Protein AF-0000000079943920 (afdb_homodimer)

Organism: Actinidia chinensis var. chinensis (NCBI:txid1590841)

Nearest PDB structures (foldseek):
  8clj-assembly1_A  TM=7.144E-01  e=1.684E-02  Homo sapiens
  3g73-assembly1_B  TM=6.677E-01  e=7.707E-01  Homo sapiens
  3g73-assembly1_A  TM=6.451E-01  e=7.260E-01  Homo sapiens
  2dpd-assembly1_B  TM=4.634E-01  e=9.788E-01  Bacillus subtilis
  7cc9-assembly3_C  TM=5.178E-01  e=2.703E+00  Streptomyces pristinaespiralis

Radius of gyration: 19.53 Å; Cα contacts (8 Å, |Δi|>4): 372; chains: 2; bounding box: 38×59×37 Å

Foldseek 3Di:
DPDLLVVLLLVQLQCAQVFDFLVRSQVVSQVVQVVVVHHDDPVNSLVSQLVNLPDPQKWKDAPHDTDRSPDPQCSDSVSSNVSRMGIHGHRVSNVVSNVVVVVVVVLVPAPPVRSVVVVVCVVVVVVVD/DPDLLVVLLLVQLQCAQVFDFLVRSQVVSQVVQVVVVHHDDPVNSLVSQLVNLPDPQKWKDAPHDTDRSPDPQCSDSVSSNVSRMGIHGHRVSNVVSNVVVVVVVVLVVAPPVRSVVVVVCVVVVVVVD

Structure (mmCIF, N/CA/C/O backbone):
data_AF-0000000079943920-model_v1
#
loop_
_entity.id
_entity.type
_entity.pdbx_description
1 polymer 'Transcription factor tau subunit sfc3 like'
#
loop_
_atom_site.group_PDB
_atom_site.id
_atom_site.type_symbol
_atom_site.label_atom_id
_atom_site.label_alt_id
_atom_site.label_comp_id
_atom_site.label_asym_id
_atom_site.label_entity_id
_atom_site.label_seq_id
_atom_site.pdbx_PDB_ins_code
_atom_site.Cartn_x
_atom_site.Cartn_y
_atom_site.Cartn_z
_atom_site.occupancy
_atom_site.B_iso_or_equiv
_atom_site.auth_seq_id
_atom_site.auth_comp_id
_atom_site.auth_asym_id
_atom_site.auth_atom_id
_atom_site.pdbx_PDB_model_num
ATOM 1 N N . MET A 1 1 ? 6.742 1.631 -7.492 1 57.69 1 MET A N 1
ATOM 2 C CA . MET A 1 1 ? 5.949 2.537 -6.664 1 57.69 1 MET A CA 1
ATOM 3 C C . MET A 1 1 ? 6.844 3.322 -5.711 1 57.69 1 MET A C 1
ATOM 5 O O . MET A 1 1 ? 6.422 3.678 -4.609 1 57.69 1 MET A O 1
ATOM 9 N N . ASP A 1 2 ? 7.824 3.555 -6.055 1 64.62 2 ASP A N 1
ATOM 10 C CA . ASP A 1 2 ? 8.836 4.238 -5.258 1 64.62 2 ASP A CA 1
ATOM 11 C C . ASP A 1 2 ? 8.578 5.746 -5.215 1 64.62 2 ASP A C 1
ATOM 13 O O . ASP A 1 2 ? 9.508 6.543 -5.34 1 64.62 2 ASP A O 1
ATOM 17 N N . SER A 1 3 ? 7.438 6.129 -5.031 1 78.62 3 SER A N 1
ATOM 18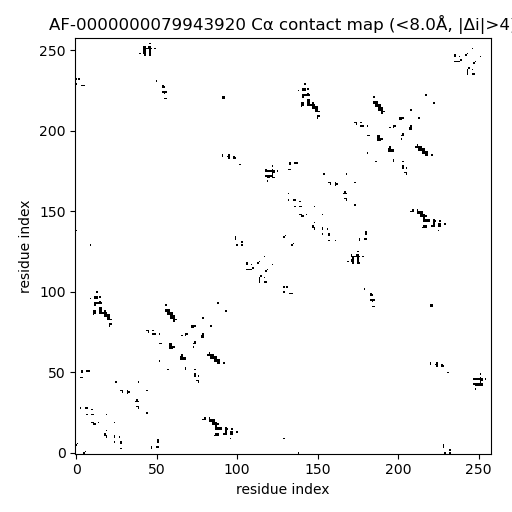 C CA . SER A 1 3 ? 7.184 7.562 -4.922 1 78.62 3 SER A CA 1
ATOM 19 C C . SER A 1 3 ? 7.098 8 -3.465 1 78.62 3 SER A C 1
ATOM 21 O O . SER A 1 3 ? 6.82 7.188 -2.582 1 78.62 3 SER A O 1
ATOM 23 N N . ILE A 1 4 ? 7.426 9.266 -3.266 1 86.25 4 ILE A N 1
ATOM 24 C CA . ILE A 1 4 ? 7.402 9.828 -1.921 1 86.25 4 ILE A CA 1
ATOM 25 C C . ILE A 1 4 ? 5.973 9.812 -1.381 1 86.25 4 ILE A C 1
ATOM 27 O O . ILE A 1 4 ? 5.758 9.602 -0.185 1 86.25 4 ILE A O 1
ATOM 31 N N . VAL A 1 5 ? 5.008 9.977 -2.268 1 91.06 5 VAL A N 1
ATOM 32 C CA . VAL A 1 5 ? 3.609 9.914 -1.856 1 91.06 5 VAL A CA 1
ATOM 33 C C . VAL A 1 5 ? 3.277 8.508 -1.363 1 91.06 5 VAL A C 1
ATOM 35 O O . VAL A 1 5 ? 2.549 8.344 -0.382 1 91.06 5 VAL A O 1
ATOM 38 N N . HIS A 1 6 ? 3.803 7.582 -2.092 1 89.12 6 HIS A N 1
ATOM 39 C CA . HIS A 1 6 ? 3.615 6.203 -1.65 1 89.12 6 HIS A CA 1
ATOM 40 C C . HIS A 1 6 ? 4.242 5.977 -0.278 1 89.12 6 HIS A C 1
ATOM 42 O O . HIS A 1 6 ? 3.652 5.305 0.573 1 89.12 6 HIS A O 1
ATOM 48 N N . ALA A 1 7 ? 5.395 6.48 -0.103 1 89.81 7 ALA A N 1
ATOM 49 C CA . ALA A 1 7 ? 6.059 6.363 1.193 1 89.81 7 ALA A CA 1
ATOM 50 C C . ALA A 1 7 ? 5.223 7.004 2.297 1 89.81 7 ALA A C 1
ATOM 52 O O . ALA A 1 7 ? 5.113 6.461 3.398 1 89.81 7 ALA A O 1
ATOM 53 N N . ALA A 1 8 ? 4.695 8.141 1.986 1 93.81 8 ALA A N 1
ATOM 54 C CA . ALA A 1 8 ? 3.826 8.828 2.941 1 93.81 8 ALA A CA 1
ATOM 55 C C . ALA A 1 8 ? 2.611 7.969 3.287 1 93.81 8 ALA A C 1
ATOM 57 O O . ALA A 1 8 ? 2.262 7.82 4.461 1 93.81 8 ALA A O 1
ATOM 58 N N . PHE A 1 9 ? 2.035 7.414 2.256 1 93.88 9 PHE A N 1
ATOM 59 C CA . PHE A 1 9 ? 0.863 6.566 2.428 1 93.88 9 PHE A CA 1
ATOM 60 C C . PHE A 1 9 ? 1.188 5.363 3.309 1 93.88 9 PHE A C 1
ATOM 62 O O . PHE A 1 9 ? 0.431 5.035 4.223 1 93.88 9 PHE A O 1
ATOM 69 N N . GLU A 1 10 ? 2.297 4.75 3.025 1 91.81 10 GLU A N 1
ATOM 70 C CA . GLU A 1 10 ? 2.746 3.607 3.816 1 91.81 10 GLU A CA 1
ATOM 71 C C . GLU A 1 10 ? 2.951 3.996 5.277 1 91.81 10 GLU A C 1
ATOM 73 O O . GLU A 1 10 ? 2.574 3.248 6.184 1 91.81 10 GLU A O 1
ATOM 78 N N . GLU A 1 11 ? 3.572 5.121 5.543 1 92.88 11 GLU A N 1
ATOM 79 C CA . GLU A 1 11 ? 3.811 5.598 6.902 1 92.88 11 GLU A CA 1
ATOM 80 C C . GLU A 1 11 ? 2.498 5.785 7.66 1 92.88 11 GLU A C 1
ATOM 82 O O . GLU A 1 11 ? 2.389 5.402 8.828 1 92.88 11 GLU A O 1
ATOM 87 N N . VAL A 1 12 ? 1.567 6.328 7.012 1 96.5 12 VAL A N 1
ATOM 88 C CA . VAL A 1 12 ? 0.269 6.562 7.637 1 96.5 12 VAL A CA 1
ATOM 89 C C . VAL A 1 12 ? -0.385 5.227 7.984 1 96.5 12 VAL A C 1
ATOM 91 O O . VAL A 1 12 ? -0.862 5.035 9.109 1 96.5 12 VAL A O 1
ATOM 94 N N . CYS A 1 13 ? -0.404 4.281 7.051 1 95.12 13 CYS A N 1
ATOM 95 C CA . CYS A 1 13 ? -1.051 2.988 7.25 1 95.12 13 CYS A CA 1
ATOM 96 C C . CYS A 1 13 ? -0.363 2.199 8.359 1 95.12 13 CYS A C 1
ATOM 98 O O . CYS A 1 13 ? -1.015 1.456 9.094 1 95.12 13 CYS A O 1
ATOM 100 N N . SER A 1 14 ? 0.914 2.381 8.484 1 91.25 14 SER A N 1
ATOM 101 C CA . SER A 1 14 ? 1.674 1.627 9.477 1 91.25 14 SER A CA 1
ATOM 102 C C . SER A 1 14 ? 1.31 2.057 10.898 1 91.25 14 SER A C 1
ATOM 104 O O . SER A 1 14 ? 1.541 1.313 11.852 1 91.25 14 SER A O 1
ATOM 106 N N . HIS A 1 15 ? 0.723 3.227 11.086 1 92.75 15 HIS A N 1
ATOM 107 C CA . HIS A 1 15 ? 0.345 3.725 12.406 1 92.75 15 HIS A CA 1
ATOM 108 C C . HIS A 1 15 ? -1.073 3.301 12.773 1 92.75 15 HIS A C 1
ATOM 110 O O . HIS A 1 15 ? -1.493 3.443 13.922 1 92.75 15 HIS A O 1
ATOM 116 N N . GLY A 1 16 ? -1.818 2.844 11.797 1 90.88 16 GLY A N 1
ATOM 117 C CA . GLY A 1 16 ? -3.139 2.291 12.055 1 90.88 16 GLY A CA 1
ATOM 118 C C . GLY A 1 16 ? -4.117 3.312 12.594 1 90.88 16 GLY A C 1
ATOM 119 O O . GLY A 1 16 ? -4.168 4.449 12.125 1 90.88 16 GLY A O 1
ATOM 120 N N . ALA A 1 17 ? -4.879 2.85 13.641 1 90.19 17 ALA A N 1
ATOM 121 C CA . ALA A 1 17 ? -5.973 3.656 14.172 1 90.19 17 ALA A CA 1
ATOM 122 C C . ALA A 1 17 ? -5.441 4.844 14.969 1 90.19 17 ALA A C 1
ATOM 124 O O . ALA A 1 17 ? -6.145 5.84 15.156 1 90.19 17 ALA A O 1
ATOM 125 N N . THR A 1 18 ? -4.172 4.719 15.422 1 92.25 18 THR A N 1
ATOM 126 C CA . THR A 1 18 ? -3.584 5.805 16.203 1 92.25 18 THR A CA 1
ATOM 127 C C . THR A 1 18 ? -3.363 7.039 15.328 1 92.25 18 THR A C 1
ATOM 129 O O . THR A 1 18 ? -3.41 8.172 15.812 1 92.25 18 THR A O 1
ATOM 132 N N . GLY A 1 19 ? -3.189 6.816 14.055 1 96.25 19 GLY A N 1
ATOM 133 C CA . GLY A 1 19 ? -2.92 7.902 13.125 1 96.25 19 GLY A CA 1
ATOM 134 C C . GLY A 1 19 ? -1.503 8.43 13.227 1 96.25 19 GLY A C 1
ATOM 135 O O . GLY A 1 19 ? -0.729 8 14.078 1 96.25 19 GLY A O 1
ATOM 136 N N . LEU A 1 20 ? -1.188 9.32 12.328 1 97.81 20 LEU A N 1
ATOM 137 C CA . LEU A 1 20 ? 0.143 9.906 12.219 1 97.81 20 LEU A CA 1
ATOM 138 C C . LEU A 1 20 ? 0.065 11.43 12.18 1 97.81 20 LEU A C 1
ATOM 140 O O . LEU A 1 20 ? -0.598 11.992 11.305 1 97.81 20 LEU A O 1
ATOM 144 N N . ALA A 1 21 ? 0.67 12.023 13.18 1 98.31 21 ALA A N 1
ATOM 145 C CA . ALA A 1 21 ? 0.713 13.484 13.18 1 98.31 21 ALA A CA 1
ATOM 146 C C . ALA A 1 21 ? 1.449 14.008 11.945 1 98.31 21 ALA A C 1
ATOM 148 O O . ALA A 1 21 ? 2.473 13.453 11.547 1 98.31 21 ALA A O 1
ATOM 149 N N . VAL A 1 22 ? 0.97 15.109 11.438 1 98.12 22 VAL A N 1
ATOM 150 C CA . VAL A 1 22 ? 1.551 15.695 10.234 1 98.12 22 VAL A CA 1
ATOM 151 C C . VAL A 1 22 ? 3.025 16.016 10.477 1 98.12 22 VAL A C 1
ATOM 153 O O . VAL A 1 22 ? 3.869 15.773 9.609 1 98.12 22 VAL A O 1
ATOM 156 N N . THR A 1 23 ? 3.324 16.547 11.625 1 97.12 23 THR A N 1
ATOM 157 C CA . THR A 1 23 ? 4.703 16.891 11.953 1 97.12 23 THR A CA 1
ATOM 158 C C . THR A 1 23 ? 5.594 15.656 11.914 1 97.12 23 THR A C 1
ATOM 160 O O . THR A 1 23 ? 6.723 15.711 11.422 1 97.12 23 THR A O 1
ATOM 163 N N . THR A 1 24 ? 5.109 14.555 12.422 1 97.06 24 THR A N 1
ATOM 164 C CA . THR A 1 24 ? 5.848 13.297 12.422 1 97.06 24 THR A CA 1
ATOM 165 C C . THR A 1 24 ? 6.008 12.758 11 1 97.06 24 THR A C 1
ATOM 167 O O . THR A 1 24 ? 7.047 12.188 10.664 1 97.06 24 THR A O 1
ATOM 170 N N . LEU A 1 25 ? 4.984 12.93 10.219 1 97.19 25 LEU A N 1
ATOM 171 C CA . LEU A 1 25 ? 5.066 12.523 8.82 1 97.19 25 LEU A CA 1
ATOM 172 C C . LEU A 1 25 ? 6.234 13.211 8.117 1 97.19 25 LEU A C 1
ATOM 174 O O . LEU A 1 25 ? 7.012 12.555 7.418 1 97.19 25 LEU A O 1
ATOM 178 N N . TRP A 1 26 ? 6.398 14.508 8.344 1 95.56 26 TRP A N 1
ATOM 179 C CA . TRP A 1 26 ? 7.465 15.258 7.691 1 95.56 26 TRP A CA 1
ATOM 180 C C . TRP A 1 26 ? 8.836 14.781 8.164 1 95.56 26 TRP A C 1
ATOM 182 O O . TRP A 1 26 ? 9.773 14.68 7.367 1 95.56 26 TRP A O 1
ATOM 192 N N . THR A 1 27 ? 8.922 14.469 9.391 1 94.94 27 THR A N 1
ATOM 193 C CA . THR A 1 27 ? 10.172 13.953 9.938 1 94.94 27 THR A CA 1
ATOM 194 C C . THR A 1 27 ? 10.539 12.617 9.289 1 94.94 27 THR A C 1
ATOM 196 O O . THR A 1 27 ? 11.688 12.398 8.906 1 94.94 27 THR A O 1
ATOM 199 N N . SER A 1 28 ? 9.547 11.766 9.156 1 93.44 28 SER A N 1
ATOM 200 C CA . SER A 1 28 ? 9.766 10.453 8.555 1 93.44 28 SER A CA 1
ATOM 201 C C . SER A 1 28 ? 10.164 10.578 7.086 1 93.44 28 SER A C 1
ATOM 203 O O . SER A 1 28 ? 11.07 9.891 6.625 1 93.44 28 SER A O 1
ATOM 205 N N . LEU A 1 29 ? 9.461 11.445 6.41 1 92.38 29 LEU A N 1
ATOM 206 C CA . LEU A 1 29 ? 9.734 11.609 4.988 1 92.38 29 LEU A CA 1
ATOM 207 C C . LEU A 1 29 ? 11.102 12.25 4.77 1 92.38 29 LEU A C 1
ATOM 209 O O . LEU A 1 29 ? 11.789 11.945 3.791 1 92.38 29 LEU A O 1
ATOM 213 N N . HIS A 1 30 ? 11.461 13.172 5.66 1 89.94 30 HIS A N 1
ATOM 214 C CA . HIS A 1 30 ? 12.781 13.781 5.578 1 89.94 30 HIS A CA 1
ATOM 215 C C . HIS A 1 30 ? 13.883 12.727 5.656 1 89.94 30 HIS A C 1
ATOM 217 O O . HIS A 1 30 ? 14.812 12.742 4.852 1 89.94 30 HIS A O 1
ATOM 223 N N . SER A 1 31 ? 13.688 11.875 6.59 1 89.25 31 SER A N 1
ATOM 224 C CA . SER A 1 31 ? 14.664 10.805 6.746 1 89.25 31 SER A CA 1
ATOM 225 C C . SER A 1 31 ? 14.727 9.922 5.504 1 89.25 31 SER A C 1
ATOM 227 O O . SER A 1 31 ? 15.812 9.523 5.07 1 89.25 31 SER A O 1
ATOM 229 N N . HIS A 1 32 ? 13.555 9.617 4.984 1 82.19 32 HIS A N 1
ATOM 230 C CA . HIS A 1 32 ? 13.461 8.805 3.777 1 82.19 32 HIS A CA 1
ATOM 231 C C . HIS A 1 32 ? 14.148 9.484 2.598 1 82.19 32 HIS A C 1
ATOM 233 O O . HIS A 1 32 ? 14.844 8.828 1.818 1 82.19 32 HIS A O 1
ATOM 239 N N . LEU A 1 33 ? 13.977 10.766 2.492 1 82.31 33 LEU A N 1
ATOM 240 C CA . LEU A 1 33 ? 14.516 11.508 1.354 1 82.31 33 LEU A CA 1
ATOM 241 C C . LEU A 1 33 ? 16.016 11.742 1.51 1 82.31 33 LEU A C 1
ATOM 243 O O . LEU A 1 33 ? 16.766 11.641 0.537 1 82.31 33 LEU A O 1
ATOM 247 N N . VAL A 1 34 ? 16.438 12.055 2.66 1 81.94 34 VAL A N 1
ATOM 248 C CA . VAL A 1 34 ? 17.859 12.266 2.928 1 81.94 34 VAL A CA 1
ATOM 249 C C . VAL A 1 34 ? 18.641 11.008 2.57 1 81.94 34 VAL A C 1
ATOM 251 O O . VAL A 1 34 ? 19.734 11.086 1.985 1 81.94 34 VAL A O 1
ATOM 254 N N . SER A 1 35 ? 18.078 9.852 2.893 1 78.56 35 SER A N 1
ATOM 255 C CA . SER A 1 35 ? 18.734 8.578 2.602 1 78.56 35 SER A CA 1
ATOM 256 C C . SER A 1 35 ? 18.875 8.367 1.099 1 78.56 35 SER A C 1
ATOM 258 O O . SER A 1 35 ? 19.734 7.594 0.655 1 78.56 35 SER A O 1
ATOM 260 N N . ARG A 1 36 ? 18.078 9.086 0.388 1 75.62 36 ARG A N 1
ATOM 261 C CA . ARG A 1 36 ? 18.109 8.969 -1.066 1 75.62 36 ARG A CA 1
ATOM 262 C C . ARG A 1 36 ? 18.844 10.156 -1.693 1 75.62 36 ARG A C 1
ATOM 264 O O . ARG A 1 36 ? 18.875 10.297 -2.918 1 75.62 36 ARG A O 1
ATOM 271 N N . GLY A 1 37 ? 19.438 11.062 -0.849 1 76.19 37 GLY A N 1
ATOM 272 C CA . GLY A 1 37 ? 20.203 12.203 -1.32 1 76.19 37 GLY A CA 1
ATOM 273 C C . GLY A 1 37 ? 19.328 13.375 -1.737 1 76.19 37 GLY A C 1
ATOM 274 O O . GLY A 1 37 ? 19.766 14.242 -2.498 1 76.19 37 GLY A O 1
ATOM 275 N N . LEU A 1 38 ? 18.078 13.305 -1.285 1 77.25 38 LEU A N 1
ATOM 276 C CA . LEU A 1 38 ? 17.141 14.367 -1.611 1 77.25 38 LEU A CA 1
ATOM 277 C C . LEU A 1 38 ? 16.781 15.172 -0.366 1 77.25 38 LEU A C 1
ATOM 279 O O . LEU A 1 38 ? 17.109 14.773 0.752 1 77.25 38 LEU A O 1
ATOM 283 N N . GLY A 1 39 ? 16.234 16.422 -0.637 1 80.44 39 GLY A N 1
ATOM 284 C CA . GLY A 1 39 ? 15.797 17.266 0.466 1 80.44 39 GLY A CA 1
ATOM 285 C C . GLY A 1 39 ? 14.312 17.562 0.442 1 80.44 39 GLY A C 1
ATOM 286 O O . GLY A 1 39 ? 13.672 17.453 -0.605 1 80.44 39 GLY A O 1
ATOM 287 N N . LEU A 1 40 ? 13.828 17.812 1.582 1 85.44 40 LEU A N 1
ATOM 288 C CA . LEU A 1 40 ? 12.422 18.172 1.745 1 85.44 40 LEU A CA 1
ATOM 289 C C . LEU A 1 40 ? 12.273 19.688 1.939 1 85.44 40 LEU A C 1
ATOM 291 O O . LEU A 1 40 ? 12.227 20.172 3.074 1 85.44 40 LEU A O 1
ATOM 295 N N . CYS A 1 41 ? 12.164 20.422 0.911 1 83.88 41 CYS A N 1
ATOM 296 C CA . CYS A 1 41 ? 11.977 21.875 0.996 1 83.88 41 CYS A CA 1
ATOM 297 C C . CYS A 1 41 ? 10.5 22.219 1.132 1 83.88 41 CYS A C 1
ATOM 299 O O . CYS A 1 41 ? 9.641 21.344 1.038 1 83.88 41 CYS A O 1
ATOM 301 N N . ASP A 1 42 ? 10.203 23.516 1.321 1 85.62 42 ASP A N 1
ATOM 302 C CA . ASP A 1 42 ? 8.836 23.969 1.576 1 85.62 42 ASP A CA 1
ATOM 303 C C . ASP A 1 42 ? 7.945 23.719 0.365 1 85.62 42 ASP A C 1
ATOM 305 O O . ASP A 1 42 ? 6.77 23.359 0.515 1 85.62 42 ASP A O 1
ATOM 309 N N . GLY A 1 43 ? 8.477 23.969 -0.777 1 85.12 43 GLY A N 1
ATOM 310 C CA . GLY A 1 43 ? 7.715 23.719 -1.992 1 85.12 43 GLY A CA 1
ATOM 311 C C . GLY A 1 43 ? 7.32 22.266 -2.172 1 85.12 43 GLY A C 1
ATOM 312 O O . GLY A 1 43 ? 6.195 21.969 -2.576 1 85.12 43 GLY A O 1
ATOM 313 N N . VAL A 1 44 ? 8.211 21.375 -1.835 1 84.44 44 VAL A N 1
ATOM 314 C CA . VAL A 1 44 ? 7.961 19.938 -1.948 1 84.44 44 VAL A CA 1
ATOM 315 C C . VAL A 1 44 ? 6.926 19.5 -0.911 1 84.44 44 VAL A C 1
ATOM 317 O O . VAL A 1 44 ? 6.016 18.734 -1.217 1 84.44 44 VAL A O 1
ATOM 320 N N . LYS A 1 45 ? 7.047 20.031 0.232 1 89.94 45 LYS A N 1
ATOM 321 C CA . LYS A 1 45 ? 6.078 19.719 1.281 1 89.94 45 LYS A CA 1
ATOM 322 C C . LYS A 1 45 ? 4.664 20.109 0.855 1 89.94 45 LYS A C 1
ATOM 324 O O . LYS A 1 45 ? 3.719 19.344 1.062 1 89.94 45 LYS A O 1
ATOM 329 N N . LYS A 1 46 ? 4.574 21.281 0.322 1 90.38 46 LYS A N 1
ATOM 330 C CA . LYS A 1 46 ? 3.271 21.781 -0.116 1 90.38 46 LYS A CA 1
ATOM 331 C C . LYS A 1 46 ? 2.68 20.875 -1.197 1 90.38 46 LYS A C 1
ATOM 333 O O . LYS A 1 46 ? 1.492 20.547 -1.159 1 90.38 46 LYS A O 1
ATOM 338 N N . ALA A 1 47 ? 3.51 20.516 -2.125 1 87.81 47 ALA A N 1
ATOM 339 C CA . ALA A 1 47 ? 3.049 19.641 -3.207 1 87.81 47 ALA A CA 1
ATOM 340 C C . ALA A 1 47 ? 2.65 18.266 -2.68 1 87.81 47 ALA A C 1
ATOM 342 O O . ALA A 1 47 ? 1.611 17.734 -3.066 1 87.81 47 ALA A O 1
ATOM 343 N N . LEU A 1 48 ? 3.473 17.734 -1.86 1 90.81 48 LEU A N 1
ATOM 344 C CA . LEU A 1 48 ? 3.193 16.438 -1.276 1 90.81 48 LEU A CA 1
ATOM 345 C C . LEU A 1 48 ? 1.907 16.469 -0.457 1 90.81 48 LEU A C 1
ATOM 347 O O . LEU A 1 48 ? 1.099 15.539 -0.526 1 90.81 48 LEU A O 1
ATOM 351 N N . TRP A 1 49 ? 1.761 17.531 0.282 1 95.31 49 TRP A N 1
ATOM 352 C CA . TRP A 1 49 ? 0.584 17.656 1.135 1 95.31 49 TRP A CA 1
ATOM 353 C C . TRP A 1 49 ? -0.693 17.688 0.302 1 95.31 49 TRP A C 1
ATOM 355 O O . TRP A 1 49 ? -1.677 17.016 0.639 1 95.31 49 TRP A O 1
ATOM 365 N N . ALA A 1 50 ? -0.67 18.438 -0.741 1 92.88 50 ALA A N 1
ATOM 366 C CA . ALA A 1 50 ? -1.82 18.516 -1.639 1 92.88 50 ALA A CA 1
ATOM 367 C C . ALA A 1 50 ? -2.188 17.141 -2.172 1 92.88 50 ALA A C 1
ATOM 369 O O . ALA A 1 50 ? -3.369 16.812 -2.32 1 92.88 50 ALA A O 1
ATOM 370 N N . ASN A 1 51 ? -1.207 16.312 -2.512 1 92.75 51 ASN A N 1
ATOM 371 C CA . ASN A 1 51 ? -1.451 14.961 -2.988 1 92.75 51 ASN A CA 1
ATOM 372 C C . ASN A 1 51 ? -2.016 14.07 -1.883 1 92.75 51 ASN A C 1
ATOM 374 O O . ASN A 1 51 ? -2.969 13.328 -2.109 1 92.75 51 ASN A O 1
ATOM 378 N N . ILE A 1 52 ? -1.446 14.18 -0.704 1 95.5 52 ILE A N 1
ATOM 379 C CA . ILE A 1 52 ? -1.842 13.344 0.421 1 95.5 52 ILE A CA 1
ATOM 380 C C . ILE A 1 52 ? -3.299 13.617 0.784 1 95.5 52 ILE A C 1
ATOM 382 O O . ILE A 1 52 ? -4.059 12.688 1.072 1 95.5 52 ILE A O 1
ATOM 386 N N . LEU A 1 53 ? -3.707 14.859 0.691 1 96.12 53 LEU A N 1
ATOM 387 C CA . LEU A 1 53 ? -5.066 15.266 1.032 1 96.12 53 LEU A CA 1
ATOM 388 C C . LEU A 1 53 ? -6.082 14.57 0.13 1 96.12 53 LEU A C 1
ATOM 390 O O . LEU A 1 53 ? -7.227 14.352 0.534 1 96.12 53 LEU A O 1
ATOM 394 N N . ASN A 1 54 ? -5.637 14.086 -0.957 1 93.19 54 ASN A N 1
ATOM 395 C CA . ASN A 1 54 ? -6.594 13.586 -1.939 1 93.19 54 ASN A CA 1
ATOM 396 C C . ASN A 1 54 ? -6.492 12.07 -2.1 1 93.19 54 ASN A C 1
ATOM 398 O O . ASN A 1 54 ? -7.105 11.5 -3 1 93.19 54 ASN A O 1
ATOM 402 N N . ILE A 1 55 ? -5.723 11.469 -1.36 1 94.38 55 ILE A N 1
ATOM 403 C CA . ILE A 1 55 ? -5.637 10.008 -1.401 1 94.38 55 ILE A CA 1
ATOM 404 C C . ILE A 1 55 ? -6.875 9.398 -0.747 1 94.38 55 ILE A C 1
ATOM 406 O O . ILE A 1 55 ? -7.207 9.727 0.396 1 94.38 55 ILE A O 1
ATOM 410 N N . SER A 1 56 ? -7.508 8.523 -1.451 1 94.94 56 SER A N 1
ATOM 411 C CA . SER A 1 56 ? -8.695 7.859 -0.929 1 94.94 56 SER A CA 1
ATOM 412 C C . SER A 1 56 ? -8.367 7.027 0.307 1 94.94 56 SER A C 1
ATOM 414 O O . SER A 1 56 ? -7.324 6.379 0.367 1 94.94 56 SER A O 1
ATOM 416 N N . GLY A 1 57 ? -9.242 7.051 1.282 1 95.38 57 GLY A N 1
ATOM 417 C CA . GLY A 1 57 ? -9.102 6.207 2.459 1 95.38 57 GLY A CA 1
ATOM 418 C C . GLY A 1 57 ? -8.383 6.891 3.604 1 95.38 57 GLY A C 1
ATOM 419 O O . GLY A 1 57 ? -8.258 6.328 4.691 1 95.38 57 GLY A O 1
ATOM 420 N N . LEU A 1 58 ? -7.918 8.086 3.33 1 97 58 LEU A N 1
ATOM 421 C CA . LEU A 1 58 ? -7.289 8.852 4.398 1 97 58 LEU A CA 1
ATOM 422 C C . LEU A 1 58 ? -8.273 9.859 5 1 97 5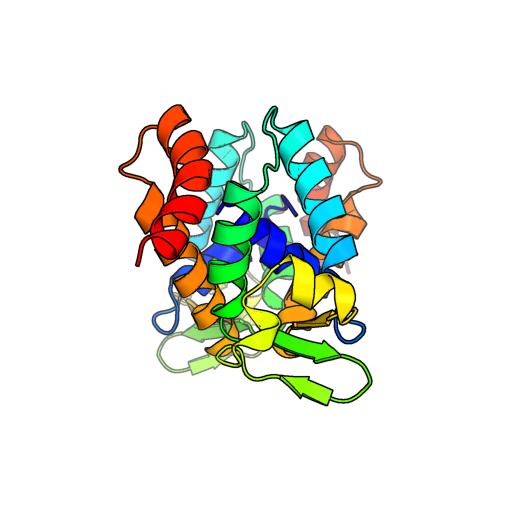8 LEU A C 1
ATOM 424 O O . LEU A 1 58 ? -9.062 10.461 4.277 1 97 58 LEU A O 1
ATOM 428 N N . ARG A 1 59 ? -8.18 9.945 6.312 1 97.38 59 ARG A N 1
ATOM 429 C CA . ARG A 1 59 ? -8.969 10.938 7.051 1 97.38 59 ARG A CA 1
ATOM 430 C C . ARG A 1 59 ? -8.055 11.883 7.828 1 97.38 59 ARG A C 1
ATOM 432 O O . ARG A 1 59 ? -6.918 11.539 8.148 1 97.38 59 ARG A O 1
ATOM 439 N N . PHE A 1 60 ? -8.594 12.977 8.094 1 98.44 60 PHE A N 1
ATOM 440 C CA . PHE A 1 60 ? -7.84 14.031 8.766 1 98.44 60 PHE A CA 1
ATOM 441 C C . PHE A 1 60 ? -8.562 14.5 10.023 1 98.44 60 PHE A C 1
ATOM 443 O O . PHE A 1 60 ? -9.734 14.883 9.969 1 98.44 60 PHE A O 1
ATOM 450 N N . GLU A 1 61 ? -7.809 14.422 11.094 1 98.06 61 GLU A N 1
ATOM 451 C CA . GLU A 1 61 ? -8.469 14.695 12.367 1 98.06 61 GLU A CA 1
ATOM 452 C C . GLU A 1 61 ? -7.57 15.531 13.281 1 98.06 61 GLU A C 1
ATOM 454 O O . GLU A 1 61 ? -6.348 15.391 13.258 1 98.06 61 GLU A O 1
ATOM 459 N N . ALA A 1 62 ? -8.172 16.375 14.102 1 97.06 62 ALA A N 1
ATOM 460 C CA . ALA A 1 62 ? -7.496 17.141 15.141 1 97.06 62 ALA A CA 1
ATOM 461 C C . ALA A 1 62 ? -8.445 17.469 16.297 1 97.06 62 ALA A C 1
ATOM 463 O O . ALA A 1 62 ? -9.57 17.906 16.062 1 97.06 62 ALA A O 1
ATOM 464 N N . HIS A 1 63 ? -7.965 17.188 17.5 1 95.19 63 HIS A N 1
ATOM 465 C CA . HIS A 1 63 ? -8.695 17.547 18.719 1 95.19 63 HIS A CA 1
ATOM 466 C C . HIS A 1 63 ? -10.133 17.047 18.656 1 95.19 63 HIS A C 1
ATOM 468 O O . HIS A 1 63 ? -11.062 17.797 18.953 1 95.19 63 HIS A O 1
ATOM 474 N N . GLY A 1 64 ? -10.297 15.828 18.172 1 93.31 64 GLY A N 1
ATOM 475 C CA . GLY A 1 64 ? -11.602 15.172 18.203 1 93.31 64 GLY A CA 1
ATOM 476 C C . GLY A 1 64 ? -12.484 15.57 17.031 1 93.31 64 GLY A C 1
ATOM 477 O O . GLY A 1 64 ? -13.625 15.109 16.938 1 93.31 64 GLY A O 1
ATOM 478 N N . VAL A 1 65 ? -11.992 16.453 16.219 1 96.06 65 VAL A N 1
ATOM 479 C CA . VAL A 1 65 ? -12.758 16.922 15.07 1 96.06 65 VAL A CA 1
ATOM 480 C C . VAL A 1 65 ? -12.188 16.328 13.789 1 96.06 65 VAL A C 1
ATOM 482 O O . VAL A 1 65 ? -10.961 16.219 13.633 1 96.06 65 VAL A O 1
ATOM 485 N N . SER A 1 66 ? -13.133 15.812 12.914 1 96.5 66 SER A N 1
ATOM 486 C CA . SER A 1 66 ? -12.734 15.336 11.594 1 96.5 66 SER A CA 1
ATOM 487 C C . SER A 1 66 ? -12.898 16.422 10.539 1 96.5 66 SER A C 1
ATOM 489 O O . SER A 1 66 ? -13.93 17.109 10.5 1 96.5 66 SER A O 1
ATOM 491 N N . TYR A 1 67 ? -11.875 16.531 9.703 1 97.12 67 TYR A N 1
ATOM 492 C CA . TYR A 1 67 ? -11.898 17.562 8.672 1 97.12 67 TYR A CA 1
ATOM 493 C C . TYR A 1 67 ? -12.016 16.953 7.285 1 97.12 67 TYR A C 1
ATOM 495 O O . TYR A 1 67 ? -11.359 15.945 6.988 1 97.12 67 TYR A O 1
ATOM 503 N N . ASP A 1 68 ? -12.836 17.562 6.496 1 95.62 68 ASP A N 1
ATOM 504 C CA . ASP A 1 68 ? -12.891 17.203 5.082 1 95.62 68 ASP A CA 1
ATOM 505 C C . ASP A 1 68 ? -11.609 17.609 4.359 1 95.62 68 ASP A C 1
ATOM 507 O O . ASP A 1 68 ? -11.062 18.688 4.625 1 95.62 68 ASP A O 1
ATOM 511 N N . SER A 1 69 ? -11.18 16.797 3.418 1 94.69 69 SER A N 1
ATOM 512 C CA . SER A 1 69 ? -9.953 17.094 2.684 1 94.69 69 SER A CA 1
ATOM 513 C C . SER A 1 69 ? -10.055 18.406 1.933 1 94.69 69 SER A C 1
ATOM 515 O O . SER A 1 69 ? -9.039 19.047 1.636 1 94.69 69 SER A O 1
ATOM 517 N N . GLY A 1 70 ? -11.25 18.844 1.702 1 94.19 70 GLY A N 1
ATOM 518 C CA . GLY A 1 70 ? -11.453 20.094 0.988 1 94.19 70 GLY A CA 1
ATOM 519 C C . GLY A 1 70 ? -11.492 21.312 1.901 1 94.19 70 GLY A C 1
ATOM 520 O O . GLY A 1 70 ? -11.555 22.453 1.432 1 94.19 70 GLY A O 1
ATOM 521 N N . TYR A 1 71 ? -11.445 21.094 3.195 1 95 71 TYR A N 1
ATOM 522 C CA . TYR A 1 71 ? -11.508 22.203 4.152 1 95 71 TYR A CA 1
ATOM 523 C C . TYR 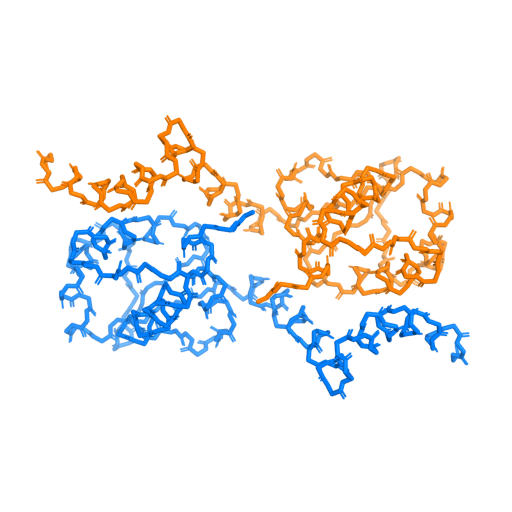A 1 71 ? -10.266 23.078 4.043 1 95 71 TYR A C 1
ATOM 525 O O . TYR A 1 71 ? -9.141 22.609 4.23 1 95 71 TYR A O 1
ATOM 533 N N . PRO A 1 72 ? -10.43 24.328 3.803 1 93.5 72 PRO A N 1
ATOM 534 C CA . PRO A 1 72 ? -9.32 25.219 3.467 1 93.5 72 PRO A CA 1
ATOM 535 C C . PRO A 1 72 ? -8.258 25.281 4.562 1 93.5 72 PRO A C 1
ATOM 537 O O . PRO A 1 72 ? -7.066 25.422 4.266 1 93.5 72 PRO A O 1
ATOM 540 N N . LYS A 1 73 ? -8.617 25.219 5.824 1 92.38 73 LYS A N 1
ATOM 541 C CA . LYS A 1 73 ? -7.688 25.375 6.934 1 92.38 73 LYS A CA 1
ATOM 542 C C . LYS A 1 73 ? -6.594 24.312 6.895 1 92.38 73 LYS A C 1
ATOM 544 O O . LYS A 1 73 ? -5.465 24.562 7.332 1 92.38 73 LYS A O 1
ATOM 549 N N . ILE A 1 74 ? -6.961 23.172 6.305 1 96 74 ILE A N 1
ATOM 550 C CA . ILE A 1 74 ? -5.953 22.109 6.398 1 96 74 ILE A CA 1
ATOM 551 C C . ILE A 1 74 ? -5.176 22.031 5.086 1 96 74 ILE A C 1
ATOM 553 O O . ILE A 1 74 ? -4.324 21.156 4.918 1 96 74 ILE A O 1
ATOM 557 N N . HIS A 1 75 ? -5.359 22.906 4.152 1 95.12 75 HIS A N 1
ATOM 558 C CA . HIS A 1 75 ? -4.613 22.922 2.902 1 95.12 75 HIS A CA 1
ATOM 559 C C . HIS A 1 75 ? -3.209 23.484 3.105 1 95.12 75 HIS A C 1
ATOM 561 O O . HIS A 1 75 ? -2.307 23.219 2.311 1 95.12 75 HIS A O 1
ATOM 567 N N . SER A 1 76 ? -3.111 24.281 4.152 1 94.94 76 SER A N 1
ATOM 568 C CA . SER A 1 76 ? -1.804 24.828 4.496 1 94.94 76 SER A CA 1
ATOM 569 C C . SER A 1 76 ? -1.013 23.859 5.371 1 94.94 76 SER A C 1
ATOM 571 O O . SER A 1 76 ? -1.499 23.422 6.418 1 94.94 76 SER A O 1
ATOM 573 N N . VAL A 1 77 ? 0.174 23.594 4.906 1 95.38 77 VAL A N 1
ATOM 574 C CA . VAL A 1 77 ? 1.041 22.703 5.676 1 95.38 77 VAL A CA 1
ATOM 575 C C . VAL A 1 77 ? 1.245 23.266 7.078 1 95.38 77 VAL A C 1
ATOM 577 O O . VAL A 1 77 ? 1.082 22.547 8.07 1 95.38 77 VAL A O 1
ATOM 580 N N . ASP A 1 78 ? 1.567 24.531 7.121 1 95.75 78 ASP A N 1
ATOM 581 C CA . ASP A 1 78 ? 1.836 25.203 8.391 1 95.75 78 ASP A CA 1
ATOM 582 C C . ASP A 1 78 ? 0.617 25.141 9.312 1 95.75 78 ASP A C 1
ATOM 584 O O . ASP A 1 78 ? 0.747 24.859 10.508 1 95.75 78 ASP A O 1
ATOM 588 N N . GLU A 1 79 ? -0.509 25.406 8.773 1 96.06 79 GLU A N 1
ATOM 589 C CA . GLU A 1 79 ? -1.726 25.406 9.578 1 96.06 79 GLU A CA 1
ATOM 590 C C . GLU A 1 79 ? -2.07 24 10.062 1 96.06 79 GLU A C 1
ATOM 592 O O . GLU A 1 79 ? -2.559 23.828 11.18 1 96.06 79 GLU A O 1
ATOM 597 N N . SER A 1 80 ? -1.88 23.062 9.227 1 97.38 80 SER A N 1
ATOM 598 C CA . SER A 1 80 ? -2.127 21.688 9.617 1 97.38 80 SER A CA 1
ATOM 599 C C . SER A 1 80 ? -1.239 21.266 10.789 1 97.38 80 SER A C 1
ATOM 601 O O . SER A 1 80 ? -1.671 20.531 11.664 1 97.38 80 SER A O 1
ATOM 603 N N . GLU A 1 81 ? 0.007 21.672 10.75 1 96.5 81 GLU A N 1
ATOM 604 C CA . GLU A 1 81 ? 0.93 21.375 11.836 1 96.5 81 GLU A CA 1
ATOM 605 C C . GLU A 1 81 ? 0.521 22.078 13.125 1 96.5 81 GLU A C 1
ATOM 607 O O . GLU A 1 81 ? 0.589 21.5 14.211 1 96.5 81 GLU A O 1
ATOM 612 N N . ARG A 1 82 ? 0.094 23.328 12.977 1 95.69 82 ARG A N 1
ATOM 613 C CA . ARG A 1 82 ? -0.338 24.109 14.133 1 95.69 82 ARG A CA 1
ATOM 614 C C . ARG A 1 82 ? -1.571 23.484 14.781 1 95.69 82 ARG A C 1
ATOM 616 O O . ARG A 1 82 ? -1.706 23.5 16 1 95.69 82 ARG A O 1
ATOM 623 N N . LEU A 1 83 ? -2.436 22.953 13.953 1 95.94 83 LEU A N 1
ATOM 624 C CA . LEU A 1 83 ? -3.66 22.312 14.414 1 95.94 83 LEU A CA 1
ATOM 625 C C . LEU A 1 83 ? -3.357 20.953 15.047 1 95.94 83 LEU A C 1
ATOM 627 O O . LEU A 1 83 ? -4.254 20.297 15.578 1 95.94 83 LEU A O 1
ATOM 631 N N . GLU A 1 84 ? -2.049 20.516 14.938 1 96.81 84 GLU A N 1
ATOM 632 C CA . GLU A 1 84 ? -1.667 19.172 15.359 1 96.81 84 GLU A CA 1
ATOM 633 C C . GLU A 1 84 ? -2.5 18.109 14.641 1 96.81 84 GLU A C 1
ATOM 635 O O . GLU A 1 84 ? -2.998 17.172 15.266 1 96.81 84 GLU A O 1
ATOM 640 N N . LEU A 1 85 ? -2.742 18.328 13.422 1 98.12 85 LEU A N 1
ATOM 641 C CA . LEU A 1 85 ? -3.551 17.453 12.586 1 98.12 85 LEU A CA 1
ATOM 642 C C . LEU A 1 85 ? -2.93 16.062 12.5 1 98.12 85 LEU A C 1
ATOM 644 O O . LEU A 1 85 ? -1.713 15.93 12.359 1 98.12 85 LEU A O 1
ATOM 648 N N . LYS A 1 86 ? -3.824 15.031 12.562 1 98.25 86 LYS A N 1
ATOM 649 C CA . LYS A 1 86 ? -3.439 13.641 12.367 1 98.25 86 LYS A CA 1
ATOM 650 C C . LYS A 1 86 ? -4.074 13.062 11.109 1 98.25 86 LYS A C 1
ATOM 652 O O . LYS A 1 86 ? -5.227 13.359 10.797 1 98.25 86 LYS A O 1
ATOM 657 N N . ILE A 1 87 ? -3.303 12.281 10.43 1 98.56 87 ILE A N 1
ATOM 658 C CA . ILE A 1 87 ? -3.803 11.523 9.289 1 98.56 87 ILE A CA 1
ATOM 659 C C . ILE A 1 87 ? -4.105 10.094 9.711 1 98.56 87 ILE A C 1
ATOM 661 O O . ILE A 1 87 ? -3.258 9.414 10.305 1 98.56 87 ILE A O 1
ATOM 665 N N . VAL A 1 88 ? -5.305 9.672 9.438 1 97.44 88 VAL A N 1
ATOM 666 C CA . VAL A 1 88 ? -5.719 8.32 9.812 1 97.44 88 VAL A CA 1
ATOM 667 C C . VAL A 1 88 ? -6.156 7.547 8.578 1 97.44 88 VAL A C 1
ATOM 669 O O . VAL A 1 88 ? -6.992 8.016 7.805 1 97.44 88 VAL A O 1
ATOM 672 N N . ALA A 1 89 ? -5.496 6.434 8.328 1 96.88 89 ALA A N 1
ATOM 673 C CA . ALA A 1 89 ? -5.914 5.566 7.234 1 96.88 89 ALA A CA 1
ATOM 674 C C . ALA A 1 89 ? -7.105 4.703 7.641 1 96.88 89 ALA A C 1
ATOM 676 O O . ALA A 1 89 ? -7.223 4.309 8.805 1 96.88 89 ALA A O 1
ATOM 677 N N . ALA A 1 90 ? -7.996 4.473 6.715 1 95.44 90 ALA A N 1
ATOM 678 C CA . ALA A 1 90 ? -9.086 3.531 6.953 1 95.44 90 ALA A CA 1
ATOM 679 C C . ALA A 1 90 ? -8.562 2.191 7.457 1 95.44 90 ALA A C 1
ATOM 681 O O . ALA A 1 90 ? -7.469 1.764 7.074 1 95.44 90 ALA A O 1
ATOM 682 N N . GLU A 1 91 ? -9.312 1.528 8.234 1 94.12 91 GLU A N 1
ATOM 683 C CA . GLU A 1 91 ? -8.906 0.306 8.922 1 94.12 91 GLU A CA 1
ATOM 684 C C . GLU A 1 91 ? -8.445 -0.755 7.926 1 94.12 91 GLU A C 1
ATOM 686 O O . GLU A 1 91 ? -7.445 -1.439 8.156 1 94.12 91 GLU A O 1
ATOM 691 N N . HIS A 1 92 ? -9.188 -0.947 6.891 1 91.56 92 HIS A N 1
ATOM 692 C CA . HIS A 1 92 ? -8.875 -1.996 5.93 1 91.56 92 HIS A CA 1
ATOM 693 C C . HIS A 1 92 ? -7.543 -1.728 5.234 1 91.56 92 HIS A C 1
ATOM 695 O O . HIS A 1 92 ? -6.84 -2.664 4.848 1 91.56 92 HIS A O 1
ATOM 701 N N . LEU A 1 93 ? -7.172 -0.472 5.102 1 93.06 93 LEU A N 1
ATOM 702 C CA . LEU A 1 93 ? -5.871 -0.111 4.543 1 93.06 93 LEU A CA 1
ATOM 703 C C . LEU A 1 93 ? -4.75 -0.454 5.52 1 93.06 93 LEU A C 1
ATOM 705 O O . LEU A 1 93 ? -3.713 -0.986 5.117 1 93.06 93 LEU A O 1
ATOM 709 N N . CYS A 1 94 ? -4.988 -0.293 6.766 1 93.94 94 CYS A N 1
ATOM 710 C CA . CYS A 1 94 ? -3.982 -0.518 7.801 1 93.94 94 CYS A CA 1
ATOM 711 C C . CYS A 1 94 ? -3.756 -2.008 8.023 1 93.94 94 CYS A C 1
ATOM 713 O O . CYS A 1 94 ? -2.623 -2.441 8.234 1 93.94 94 CYS A O 1
ATOM 715 N N . ASN A 1 95 ? -4.824 -2.746 8 1 93.5 95 ASN A N 1
ATOM 716 C CA . ASN A 1 95 ? -4.734 -4.172 8.289 1 93.5 95 ASN A CA 1
ATOM 717 C C . ASN A 1 95 ? -3.779 -4.879 7.328 1 93.5 95 ASN A C 1
ATOM 719 O O . ASN A 1 95 ? -2.918 -5.648 7.758 1 93.5 95 ASN A O 1
ATOM 723 N N . SER A 1 96 ? -3.875 -4.609 6.074 1 92.44 96 SER A N 1
ATOM 724 C CA . SER A 1 96 ? -3 -5.25 5.098 1 92.44 96 SER A CA 1
ATOM 725 C C . SER A 1 96 ? -1.548 -4.828 5.297 1 92.44 96 SER A C 1
ATOM 727 O O . SER A 1 96 ? -0.642 -5.664 5.246 1 92.44 96 SER A O 1
ATOM 729 N N . PHE A 1 97 ? -1.317 -3.566 5.621 1 91.38 97 PHE A N 1
ATOM 730 C CA . PHE A 1 97 ? 0.043 -3.064 5.777 1 91.38 97 PHE A CA 1
ATOM 731 C C . PHE A 1 97 ? 0.679 -3.611 7.051 1 91.38 97 PHE A C 1
ATOM 733 O O . PHE A 1 97 ? 1.867 -3.939 7.066 1 91.38 97 PHE A O 1
ATOM 740 N N . VAL A 1 98 ? -0.113 -3.674 8.062 1 88.44 98 VAL A N 1
ATOM 741 C CA . VAL A 1 98 ? 0.393 -4.215 9.32 1 88.44 98 VAL A CA 1
ATOM 742 C C . VAL A 1 98 ? 0.8 -5.672 9.133 1 88.44 98 VAL A C 1
ATOM 744 O O . VAL A 1 98 ? 1.854 -6.098 9.609 1 88.44 98 VAL A O 1
ATOM 747 N N . GLU A 1 99 ? -0.025 -6.406 8.438 1 89.5 99 GLU A N 1
ATOM 748 C CA . GLU A 1 99 ? 0.296 -7.801 8.156 1 89.5 99 GLU A CA 1
ATOM 749 C C . GLU A 1 99 ? 1.569 -7.918 7.32 1 89.5 99 GLU A C 1
ATOM 751 O O . GLU A 1 99 ? 2.432 -8.75 7.609 1 89.5 99 GLU A O 1
ATOM 756 N N . ILE A 1 100 ? 1.667 -7.133 6.352 1 90.06 100 ILE A N 1
ATOM 757 C CA . ILE A 1 100 ? 2.83 -7.164 5.473 1 90.06 100 ILE A CA 1
ATOM 758 C C . ILE A 1 100 ? 4.082 -6.77 6.254 1 90.06 100 ILE A C 1
ATOM 760 O O . ILE A 1 100 ? 5.145 -7.371 6.086 1 90.06 100 ILE A O 1
ATOM 764 N N . TYR A 1 101 ? 3.945 -5.762 7.102 1 84.5 101 TYR A N 1
ATOM 765 C CA . TYR A 1 101 ? 5.059 -5.352 7.953 1 84.5 101 TYR A CA 1
ATOM 766 C C . TYR A 1 101 ? 5.477 -6.484 8.883 1 84.5 101 TYR A C 1
ATOM 768 O O . TYR A 1 101 ? 6.668 -6.688 9.125 1 84.5 101 TYR A O 1
ATOM 776 N N . ASP A 1 102 ? 4.48 -7.18 9.453 1 85.12 102 ASP A N 1
ATOM 777 C CA . ASP A 1 102 ? 4.762 -8.297 10.352 1 85.12 102 ASP A CA 1
ATOM 778 C C . ASP A 1 102 ? 5.504 -9.414 9.617 1 85.12 102 ASP A C 1
ATOM 780 O O . ASP A 1 102 ? 6.406 -10.039 10.18 1 85.12 102 ASP A O 1
ATOM 784 N N . ILE A 1 103 ? 5.109 -9.648 8.438 1 83.62 103 ILE A N 1
ATOM 785 C CA . ILE A 1 103 ? 5.773 -10.648 7.613 1 83.62 103 ILE A CA 1
ATOM 786 C C . ILE A 1 103 ? 7.23 -10.25 7.379 1 83.62 103 ILE A C 1
ATOM 788 O O . ILE A 1 103 ? 8.141 -11.062 7.539 1 83.62 103 ILE A O 1
ATOM 792 N N . LYS A 1 104 ? 7.438 -8.984 7.082 1 80.94 104 LYS A N 1
ATOM 793 C CA . LYS A 1 104 ? 8.789 -8.477 6.875 1 80.94 104 LYS A CA 1
ATOM 794 C C . LYS A 1 104 ? 9.625 -8.602 8.148 1 80.94 104 LYS A C 1
ATOM 796 O O . LYS A 1 104 ? 10.789 -8.992 8.086 1 80.94 104 LYS A O 1
ATOM 801 N N . ALA A 1 105 ? 9 -8.18 9.203 1 81.81 105 ALA A N 1
ATOM 802 C CA . ALA A 1 105 ? 9.695 -8.211 10.484 1 81.81 105 ALA A CA 1
ATOM 803 C C . ALA A 1 105 ? 10.086 -9.633 10.867 1 81.81 105 ALA A C 1
ATOM 805 O O . ALA A 1 105 ? 11.117 -9.852 11.508 1 81.81 105 ALA A O 1
ATOM 806 N N . SER A 1 106 ? 9.25 -10.539 10.57 1 77.75 106 SER A N 1
ATOM 807 C CA . SER A 1 106 ? 9.523 -11.938 10.891 1 77.75 106 SER A CA 1
ATOM 808 C C . SER A 1 106 ? 10.773 -12.438 10.18 1 77.75 106 SER A C 1
ATOM 810 O O . SER A 1 106 ? 11.422 -13.383 10.633 1 77.75 106 SER A O 1
ATOM 812 N N . TYR A 1 107 ? 11.25 -11.656 9.125 1 72 107 TYR A N 1
ATOM 813 C CA . TYR A 1 107 ? 12.43 -12.047 8.367 1 72 107 TYR A CA 1
ATOM 814 C C . TY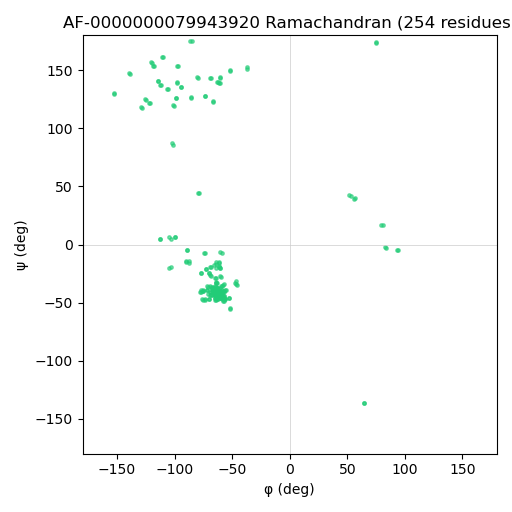R A 1 107 ? 13.633 -11.203 8.758 1 72 107 TYR A C 1
ATOM 816 O O . TYR A 1 107 ? 14.758 -11.469 8.328 1 72 107 TYR A O 1
ATOM 824 N N . ALA A 1 108 ? 13.477 -10 9.375 1 68.25 108 ALA A N 1
ATOM 825 C CA . ALA A 1 108 ? 14.508 -9.031 9.711 1 68.25 108 ALA A CA 1
ATOM 826 C C . ALA A 1 108 ? 15.633 -9.68 10.508 1 68.25 108 ALA A C 1
ATOM 828 O O . ALA A 1 108 ? 16.797 -9.258 10.43 1 68.25 108 ALA A O 1
ATOM 829 N N . GLY A 1 109 ? 15.516 -10.484 11.516 1 61.03 109 GLY A N 1
ATOM 830 C CA . GLY A 1 109 ? 16.625 -11.094 12.234 1 61.03 109 GLY A CA 1
ATOM 831 C C . GLY A 1 109 ? 17.484 -11.969 11.359 1 61.03 109 GLY A C 1
ATOM 832 O O . GLY A 1 109 ? 18.531 -12.461 11.797 1 61.03 109 GLY A O 1
ATOM 833 N N . ILE A 1 110 ? 17.094 -12.125 10.32 1 57.69 110 ILE A N 1
ATOM 834 C CA . ILE A 1 110 ? 17.844 -13.031 9.445 1 57.69 110 ILE A CA 1
ATOM 835 C C . ILE A 1 110 ? 18.703 -12.227 8.484 1 57.69 110 ILE A C 1
ATOM 837 O O . ILE A 1 110 ? 18.297 -11.172 7.996 1 57.69 110 ILE A O 1
ATOM 841 N N . SER A 1 111 ? 20.062 -12.367 8.477 1 55.53 111 SER A N 1
ATOM 842 C CA . SER A 1 111 ? 21 -11.672 7.598 1 55.53 111 SER A CA 1
ATOM 843 C C . SER A 1 111 ? 20.422 -11.492 6.199 1 55.53 111 SER A C 1
ATOM 845 O O . SER A 1 111 ? 19.5 -12.211 5.805 1 55.53 111 SER A O 1
ATOM 847 N N . GLN A 1 112 ? 20.922 -10.398 5.523 1 53.62 112 GLN A N 1
ATOM 848 C CA . GLN A 1 112 ? 20.375 -10.125 4.199 1 53.62 112 GLN A CA 1
ATOM 849 C C . GLN A 1 112 ? 20.422 -11.367 3.312 1 53.62 112 GLN A C 1
ATOM 851 O O . GLN A 1 112 ? 19.438 -11.711 2.66 1 53.62 112 GLN A O 1
ATOM 856 N N . PRO A 1 113 ? 21.609 -11.945 3.158 1 54.66 113 PRO A N 1
ATOM 857 C CA . PRO A 1 113 ? 21.641 -13.203 2.41 1 54.66 113 PRO A CA 1
ATOM 858 C C . PRO A 1 113 ? 20.703 -14.258 2.996 1 54.66 113 PRO A C 1
ATOM 860 O O . PRO A 1 113 ? 20.062 -15.008 2.252 1 54.66 113 PRO A O 1
ATOM 863 N N . GLN A 1 114 ? 20.656 -14.289 4.289 1 54.12 114 GLN A N 1
ATOM 864 C CA . GLN A 1 114 ? 19.797 -15.227 5 1 54.12 114 GLN A CA 1
ATOM 865 C C . GLN A 1 114 ? 18.312 -14.852 4.84 1 54.12 114 GLN A C 1
ATOM 867 O O . GLN A 1 114 ? 17.469 -15.719 4.648 1 54.12 114 GLN A O 1
ATOM 872 N N . ARG A 1 115 ? 18.047 -13.625 4.938 1 56.44 115 ARG A N 1
ATOM 873 C CA . ARG A 1 115 ? 16.688 -13.156 4.691 1 56.44 115 ARG A CA 1
ATOM 874 C C . ARG A 1 115 ? 16.219 -13.578 3.303 1 56.44 115 ARG A C 1
ATOM 876 O O . ARG A 1 115 ? 15.078 -14.031 3.143 1 56.44 115 ARG A O 1
ATOM 883 N N . ARG A 1 116 ? 17.156 -13.305 2.463 1 54.28 116 ARG A N 1
ATOM 884 C CA . ARG A 1 116 ? 16.875 -13.797 1.117 1 54.28 116 ARG A CA 1
ATOM 885 C C . ARG A 1 116 ? 16.703 -15.312 1.107 1 54.28 116 ARG A C 1
ATOM 887 O O . ARG A 1 116 ? 15.836 -15.836 0.409 1 54.28 116 ARG A O 1
ATOM 894 N N . ALA A 1 117 ? 17.688 -15.984 1.899 1 53.97 117 ALA A N 1
ATOM 895 C CA . ALA A 1 117 ? 17.594 -17.438 2.049 1 53.97 117 ALA A CA 1
ATOM 896 C C . ALA A 1 117 ? 16.328 -17.828 2.809 1 53.97 117 ALA A C 1
ATOM 898 O O . ALA A 1 117 ? 15.672 -18.812 2.459 1 53.97 117 ALA A O 1
ATOM 899 N N . LEU A 1 118 ? 16.062 -17.094 3.838 1 54.78 118 LEU A N 1
ATOM 900 C CA . LEU A 1 118 ? 14.922 -17.375 4.703 1 54.78 118 LEU A CA 1
ATOM 901 C C . LEU A 1 118 ? 13.609 -17.062 3.988 1 54.78 118 LEU A C 1
ATOM 903 O O . LEU A 1 118 ? 12.625 -17.797 4.152 1 54.78 118 LEU A O 1
ATOM 907 N N . GLU A 1 119 ? 13.633 -15.945 3.412 1 53.59 119 GLU A N 1
ATOM 908 C CA . GLU A 1 119 ? 12.516 -15.719 2.504 1 53.59 119 GLU A CA 1
ATOM 909 C C . GLU A 1 119 ? 12.281 -16.938 1.604 1 53.59 119 GLU A C 1
ATOM 911 O O . GLU A 1 119 ? 11.133 -17.312 1.36 1 53.59 119 GLU A O 1
ATOM 916 N N . ARG A 1 120 ? 13.438 -17.562 1.364 1 51.19 120 ARG A N 1
ATOM 917 C CA . ARG A 1 120 ? 13.406 -18.828 0.64 1 51.19 120 ARG A CA 1
ATOM 918 C C . ARG A 1 120 ? 12.93 -19.953 1.541 1 51.19 120 ARG A C 1
ATOM 920 O O . ARG A 1 120 ? 12.156 -20.812 1.111 1 51.19 120 ARG A O 1
ATOM 927 N N . LEU A 1 121 ? 13.523 -19.984 2.748 1 48.19 121 LEU A N 1
ATOM 928 C CA . LEU A 1 121 ? 13.242 -21.078 3.68 1 48.19 121 LEU A CA 1
ATOM 929 C C . LEU A 1 121 ? 11.852 -20.922 4.289 1 48.19 121 LEU A C 1
ATOM 931 O O . LEU A 1 121 ? 11.156 -21.906 4.535 1 48.19 121 LEU A O 1
ATOM 935 N N . ALA A 1 122 ? 11.492 -19.828 4.734 1 47.03 122 ALA A N 1
ATOM 936 C CA . ALA A 1 122 ? 10.18 -19.625 5.332 1 47.03 122 ALA A CA 1
ATOM 937 C C . ALA A 1 122 ? 9.078 -20.234 4.461 1 47.03 122 ALA A C 1
ATOM 939 O O . ALA A 1 122 ? 8.109 -20.797 4.973 1 47.03 122 ALA A O 1
ATOM 940 N N . ILE A 1 123 ? 9.195 -20.219 3.305 1 44.78 123 ILE A N 1
ATOM 941 C CA . ILE A 1 123 ? 8.305 -20.953 2.412 1 44.78 123 ILE A CA 1
ATOM 942 C C . ILE A 1 123 ? 8.344 -22.438 2.758 1 44.78 123 ILE A C 1
ATOM 944 O O . ILE A 1 123 ? 7.309 -23.109 2.793 1 44.78 123 ILE A O 1
ATOM 948 N N . ALA A 1 124 ? 9.469 -22.938 3.162 1 40.78 124 ALA A N 1
ATOM 949 C CA . ALA A 1 124 ? 9.633 -24.359 3.447 1 40.78 124 ALA A CA 1
ATOM 950 C C . ALA A 1 124 ? 8.984 -24.734 4.777 1 40.78 124 ALA A C 1
ATOM 952 O O . ALA A 1 124 ? 8.453 -25.828 4.922 1 40.78 124 ALA A O 1
ATOM 953 N N . ARG A 1 125 ? 9.102 -23.891 5.734 1 40.59 125 ARG A N 1
ATOM 954 C CA . ARG A 1 125 ? 8.664 -24.297 7.062 1 40.59 125 ARG A CA 1
ATOM 955 C C . ARG A 1 125 ? 7.152 -24.516 7.094 1 40.59 125 ARG A C 1
ATOM 957 O O . ARG A 1 125 ? 6.648 -25.297 7.91 1 40.59 125 ARG A O 1
ATOM 964 N N . PHE A 1 126 ? 6.348 -23.75 6.543 1 37.5 126 PHE A N 1
ATOM 965 C CA . PHE A 1 126 ? 4.922 -24.047 6.629 1 37.5 126 PHE A CA 1
ATOM 966 C C . PHE A 1 126 ? 4.598 -25.359 5.93 1 37.5 126 PHE A C 1
ATOM 968 O O . PHE A 1 126 ? 3.525 -25.922 6.141 1 37.5 126 PHE A O 1
ATOM 975 N N . ALA A 1 127 ? 5.336 -25.891 5.152 1 35.94 127 ALA A N 1
ATOM 976 C CA . ALA A 1 127 ? 5.16 -27.25 4.648 1 35.94 127 ALA A CA 1
ATOM 977 C C . ALA A 1 127 ? 5.422 -28.281 5.742 1 35.94 127 ALA A C 1
ATOM 979 O O . ALA A 1 127 ? 5.031 -29.453 5.617 1 35.94 127 ALA A O 1
ATOM 980 N N . SER A 1 128 ? 6.172 -27.844 6.641 1 33.62 128 SER A N 1
ATOM 981 C CA . SER A 1 128 ? 6.527 -28.875 7.613 1 33.62 128 SER A CA 1
ATOM 982 C C . SER A 1 128 ? 5.492 -28.969 8.727 1 33.62 128 SER A C 1
ATOM 984 O O . SER A 1 128 ? 5.59 -29.828 9.609 1 33.62 128 SER A O 1
ATOM 986 N N . THR A 1 129 ? 4.625 -27.969 8.836 1 36.44 129 THR A N 1
ATOM 987 C CA . THR A 1 129 ? 3.713 -28.344 9.906 1 36.44 129 THR A CA 1
ATOM 988 C C . THR A 1 129 ? 2.498 -29.078 9.352 1 36.44 129 THR A C 1
ATOM 990 O O . THR A 1 129 ? 2.004 -28.75 8.273 1 36.44 129 THR A O 1
ATOM 993 N N . MET B 1 1 ? 9.539 -0.604 3.508 1 57.91 1 MET B N 1
ATOM 994 C CA . MET B 1 1 ? 8.586 -1.652 3.143 1 57.91 1 MET B CA 1
ATOM 995 C C . MET B 1 1 ? 9.016 -2.352 1.857 1 57.91 1 MET B C 1
ATOM 997 O O . MET B 1 1 ? 8.172 -2.746 1.051 1 57.91 1 MET B O 1
ATOM 1001 N N . ASP B 1 2 ? 10.055 -2.461 1.688 1 64.44 2 ASP B N 1
ATOM 1002 C CA . ASP B 1 2 ? 10.656 -3.029 0.482 1 64.44 2 ASP B CA 1
ATOM 1003 C C . ASP B 1 2 ? 10.602 -4.555 0.511 1 64.44 2 ASP B C 1
ATOM 1005 O O . ASP B 1 2 ? 11.578 -5.223 0.166 1 64.44 2 ASP B O 1
ATOM 1009 N N . SER B 1 3 ? 9.562 -5.094 0.864 1 78.5 3 SER B N 1
ATOM 1010 C CA . SER B 1 3 ? 9.469 -6.551 0.834 1 78.5 3 SER B CA 1
ATOM 1011 C C . SER B 1 3 ? 8.789 -7.035 -0.443 1 78.5 3 SER B C 1
ATOM 1013 O O . SER B 1 3 ? 8.047 -6.285 -1.078 1 78.5 3 SER B O 1
ATOM 1015 N N . ILE B 1 4 ? 9.148 -8.266 -0.817 1 86 4 ILE B N 1
ATOM 1016 C CA . ILE B 1 4 ? 8.586 -8.867 -2.023 1 86 4 ILE B CA 1
ATOM 1017 C C . ILE B 1 4 ? 7.078 -9.039 -1.858 1 86 4 ILE B C 1
ATOM 1019 O O . ILE B 1 4 ? 6.32 -8.891 -2.82 1 86 4 ILE B O 1
ATOM 1023 N N . VAL B 1 5 ? 6.656 -9.305 -0.631 1 91 5 VAL B N 1
ATOM 1024 C CA . VAL B 1 5 ? 5.227 -9.43 -0.366 1 91 5 VAL B CA 1
ATOM 1025 C C . VAL B 1 5 ? 4.535 -8.086 -0.609 1 91 5 VAL B C 1
ATOM 1027 O O . VAL B 1 5 ? 3.428 -8.039 -1.151 1 91 5 VAL B O 1
ATOM 1030 N N . HIS B 1 6 ? 5.207 -7.078 -0.167 1 89.19 6 HIS B N 1
ATOM 1031 C CA . HIS B 1 6 ? 4.672 -5.75 -0.431 1 89.19 6 HIS B CA 1
ATOM 1032 C C . HIS B 1 6 ? 4.578 -5.48 -1.93 1 89.19 6 HIS B C 1
ATOM 1034 O O . HIS B 1 6 ? 3.59 -4.906 -2.4 1 89.19 6 HIS B O 1
ATOM 1040 N N . ALA B 1 7 ? 5.578 -5.848 -2.625 1 89.69 7 ALA B N 1
ATOM 1041 C CA . ALA B 1 7 ? 5.566 -5.68 -4.078 1 89.69 7 ALA B CA 1
ATOM 1042 C C . ALA B 1 7 ? 4.41 -6.449 -4.707 1 89.69 7 ALA B C 1
ATOM 1044 O O . ALA B 1 7 ? 3.748 -5.953 -5.621 1 89.69 7 ALA B O 1
ATOM 1045 N N . ALA B 1 8 ? 4.223 -7.637 -4.223 1 93.81 8 ALA B N 1
ATOM 1046 C CA . ALA B 1 8 ? 3.107 -8.445 -4.703 1 93.81 8 ALA B CA 1
ATOM 1047 C C . ALA B 1 8 ? 1.773 -7.758 -4.43 1 93.81 8 ALA B C 1
ATOM 1049 O O . ALA B 1 8 ? 0.915 -7.684 -5.312 1 93.81 8 ALA B O 1
ATOM 1050 N N . PHE B 1 9 ? 1.654 -7.254 -3.238 1 93.81 9 PHE B N 1
ATOM 1051 C CA . PHE B 1 9 ? 0.437 -6.562 -2.83 1 93.81 9 PHE B CA 1
ATOM 1052 C C . PHE B 1 9 ? 0.177 -5.352 -3.721 1 93.81 9 PHE B C 1
ATOM 1054 O O . PHE B 1 9 ? -0.948 -5.148 -4.184 1 93.81 9 PHE B O 1
ATOM 1061 N N . GLU B 1 10 ? 1.204 -4.594 -3.941 1 91.81 10 GLU B N 1
ATOM 1062 C CA . GLU B 1 10 ? 1.102 -3.426 -4.809 1 91.81 10 GLU B CA 1
ATOM 1063 C C . GLU B 1 10 ? 0.669 -3.822 -6.219 1 91.81 10 GLU B C 1
ATOM 1065 O O . GLU B 1 10 ? -0.166 -3.152 -6.828 1 91.81 10 GLU B O 1
ATOM 1070 N N . GLU B 1 11 ? 1.238 -4.867 -6.777 1 92.88 11 GLU B N 1
ATOM 1071 C CA . GLU B 1 11 ? 0.893 -5.344 -8.117 1 92.88 11 GLU B CA 1
ATOM 1072 C C . GLU B 1 11 ? -0.584 -5.719 -8.203 1 92.88 11 GLU B C 1
ATOM 1074 O O . GLU B 1 11 ? -1.259 -5.379 -9.18 1 92.88 11 GLU B O 1
ATOM 1079 N N . VAL B 1 12 ? -1.048 -6.355 -7.23 1 96.5 12 VAL B N 1
ATOM 1080 C CA . VAL B 1 12 ? -2.447 -6.766 -7.203 1 96.5 12 VAL B CA 1
ATOM 1081 C C . VAL B 1 12 ? -3.35 -5.535 -7.172 1 96.5 12 VAL B C 1
ATOM 1083 O O . VAL B 1 12 ? -4.305 -5.438 -7.945 1 96.5 12 VAL B O 1
ATOM 1086 N N . CYS B 1 13 ? -3.059 -4.582 -6.301 1 95.06 13 CYS B N 1
ATOM 1087 C CA . CYS B 1 13 ? -3.881 -3.389 -6.141 1 95.06 13 CYS B CA 1
ATOM 1088 C C . CYS B 1 13 ? -3.875 -2.547 -7.414 1 95.06 13 CYS B C 1
ATOM 1090 O O . CYS B 1 13 ? -4.875 -1.911 -7.746 1 95.06 13 CYS B O 1
ATOM 1092 N N . SER B 1 14 ? -2.779 -2.562 -8.102 1 91.06 14 SER B N 1
ATOM 1093 C CA . SER B 1 14 ? -2.654 -1.745 -9.305 1 91.06 14 SER B CA 1
ATOM 1094 C C . SER B 1 14 ? -3.564 -2.254 -10.414 1 91.06 14 SER B C 1
ATOM 1096 O O . SER B 1 14 ? -3.887 -1.515 -11.352 1 91.06 14 SER B O 1
ATOM 1098 N N . HIS B 1 15 ? -4.031 -3.492 -10.367 1 92.62 15 HIS B N 1
ATOM 1099 C CA . HIS B 1 15 ? -4.898 -4.07 -11.383 1 92.62 15 HIS B CA 1
ATOM 1100 C C . HIS B 1 15 ? -6.371 -3.838 -11.055 1 92.62 15 HIS B C 1
ATOM 1102 O O . HIS B 1 15 ? -7.246 -4.066 -11.891 1 92.62 15 HIS B O 1
ATOM 1108 N N . GLY B 1 16 ? -6.637 -3.457 -9.828 1 90.69 16 GLY B N 1
ATOM 1109 C CA . GLY B 1 16 ? -7.988 -3.082 -9.438 1 90.69 16 GLY B CA 1
ATOM 1110 C C . GLY B 1 16 ? -8.969 -4.234 -9.508 1 90.69 16 GLY B C 1
ATOM 1111 O O . GLY B 1 16 ? -8.656 -5.352 -9.102 1 90.69 16 GLY B O 1
ATOM 1112 N N . ALA B 1 17 ? -10.172 -3.893 -10.078 1 90.06 17 ALA B N 1
ATOM 1113 C CA . ALA B 1 17 ? -11.281 -4.844 -10.086 1 90.06 17 ALA B CA 1
ATOM 1114 C C . ALA B 1 17 ? -11.023 -5.973 -11.078 1 90.06 17 ALA B C 1
ATOM 1116 O O . ALA B 1 17 ? -11.609 -7.055 -10.961 1 90.06 17 ALA B O 1
ATOM 1117 N N . THR B 1 18 ? -10.117 -5.711 -12.047 1 92.31 18 THR B N 1
ATOM 1118 C CA . THR B 1 18 ? -9.82 -6.734 -13.047 1 92.31 18 THR B CA 1
ATOM 1119 C C . THR B 1 18 ? -9.078 -7.902 -12.414 1 92.31 18 THR B C 1
ATOM 1121 O O . THR B 1 18 ? -9.203 -9.047 -12.859 1 92.31 18 THR B O 1
ATOM 1124 N N . GLY B 1 19 ? -8.375 -7.637 -11.352 1 96.12 19 GLY B N 1
ATOM 1125 C CA . GLY B 1 19 ? -7.578 -8.656 -10.688 1 96.12 19 GLY B CA 1
ATOM 1126 C C . GLY B 1 19 ? -6.309 -9.008 -11.438 1 96.12 19 GLY B C 1
ATOM 1127 O O . GLY B 1 19 ? -6.074 -8.508 -12.539 1 96.12 19 GLY B O 1
ATOM 1128 N N . LEU B 1 20 ? -5.512 -9.82 -10.805 1 97.81 20 LEU B N 1
ATOM 1129 C CA . LEU B 1 20 ? -4.215 -10.227 -11.336 1 97.81 20 LEU B CA 1
ATOM 1130 C C . LEU B 1 20 ? -4.078 -11.75 -11.32 1 97.81 20 LEU B C 1
ATOM 1132 O O . LEU B 1 20 ? -4.203 -12.375 -10.266 1 97.81 20 LEU B O 1
ATOM 1136 N N . ALA B 1 21 ? -3.932 -12.281 -12.5 1 98.31 21 ALA B N 1
ATOM 1137 C CA . ALA B 1 21 ? -3.713 -13.719 -12.57 1 98.31 21 ALA B CA 1
ATOM 1138 C C . ALA B 1 21 ? -2.441 -14.117 -11.828 1 98.31 21 ALA B C 1
ATOM 1140 O O . ALA B 1 21 ? -1.424 -13.43 -11.906 1 98.31 21 ALA B O 1
ATOM 1141 N N . VAL B 1 22 ? -2.496 -15.273 -11.188 1 98.12 22 VAL B N 1
ATOM 1142 C CA . VAL B 1 22 ? -1.366 -15.758 -10.398 1 98.12 22 VAL B CA 1
ATOM 1143 C C . VAL B 1 22 ? -0.136 -15.898 -11.297 1 98.12 22 VAL B C 1
ATOM 1145 O O . VAL B 1 22 ? 0.972 -15.523 -10.898 1 98.12 22 VAL B O 1
ATOM 1148 N N . THR B 1 23 ? -0.331 -16.406 -12.477 1 97.12 23 THR B N 1
ATOM 1149 C CA . THR B 1 23 ? 0.78 -16.594 -13.406 1 97.12 23 THR B CA 1
ATOM 1150 C C . THR B 1 23 ? 1.434 -15.242 -13.727 1 97.12 23 THR B C 1
ATOM 1152 O O . THR B 1 23 ? 2.66 -15.148 -13.797 1 97.12 23 THR B O 1
ATOM 1155 N N . THR B 1 24 ? 0.641 -14.219 -13.93 1 97.06 24 THR B N 1
ATOM 1156 C CA . THR B 1 24 ? 1.138 -12.883 -14.219 1 97.06 24 THR B CA 1
ATOM 1157 C C . THR B 1 24 ? 1.857 -12.297 -13.008 1 97.06 24 THR B C 1
ATOM 1159 O O . THR B 1 24 ? 2.854 -11.586 -13.156 1 97.06 24 THR B O 1
ATOM 1162 N N . LEU B 1 25 ? 1.334 -12.578 -11.852 1 97.19 25 LEU B N 1
ATOM 1163 C CA . LEU B 1 25 ? 1.99 -12.133 -10.625 1 97.19 25 LEU B CA 1
ATOM 1164 C C . LEU B 1 25 ? 3.424 -12.648 -10.555 1 97.19 25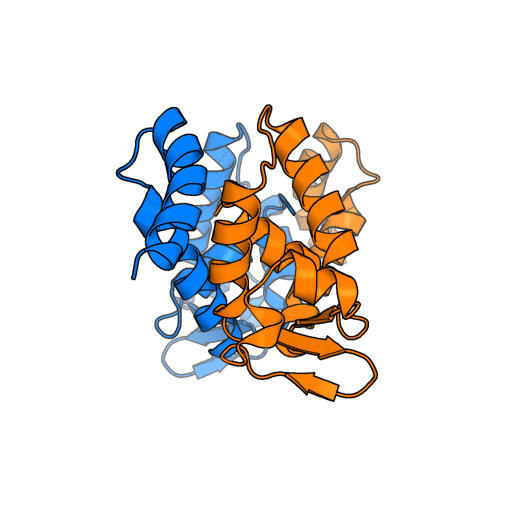 LEU B C 1
ATOM 1166 O O . LEU B 1 25 ? 4.348 -11.883 -10.266 1 97.19 25 LEU B O 1
ATOM 1170 N N . TRP B 1 26 ? 3.629 -13.914 -10.883 1 95.56 26 TRP B N 1
ATOM 1171 C CA . TRP B 1 26 ? 4.961 -14.508 -10.805 1 95.56 26 TRP B CA 1
ATOM 1172 C C . TRP B 1 26 ? 5.895 -13.875 -11.828 1 95.56 26 TRP B C 1
ATOM 1174 O O . TRP B 1 26 ? 7.074 -13.641 -11.539 1 95.56 26 TRP B O 1
ATOM 1184 N N . THR B 1 27 ? 5.375 -13.57 -12.953 1 94.88 27 THR B N 1
ATOM 1185 C CA . THR B 1 27 ? 6.172 -12.922 -13.984 1 94.88 27 THR B CA 1
ATOM 1186 C C . THR B 1 27 ? 6.621 -11.539 -13.523 1 94.88 27 THR B C 1
ATOM 1188 O O . THR B 1 27 ? 7.785 -11.172 -13.695 1 94.88 27 THR B O 1
ATOM 1191 N N . SER B 1 28 ? 5.699 -10.812 -12.922 1 93.38 28 SER B N 1
ATOM 1192 C CA . SER B 1 28 ? 6.004 -9.469 -12.438 1 93.38 28 SER B CA 1
ATOM 1193 C C . SER B 1 28 ? 7.035 -9.508 -11.312 1 93.38 28 SER B C 1
ATOM 1195 O O . SER B 1 28 ? 7.965 -8.695 -11.289 1 93.38 28 SER B O 1
ATOM 1197 N N . LEU B 1 29 ? 6.836 -10.438 -10.43 1 92.31 29 LEU B N 1
ATOM 1198 C CA . LEU B 1 29 ? 7.742 -10.531 -9.289 1 92.31 29 LEU B CA 1
ATOM 1199 C C . LEU B 1 29 ? 9.125 -10.992 -9.734 1 92.31 29 LEU B C 1
ATOM 1201 O O . LEU B 1 29 ? 10.141 -10.578 -9.164 1 92.31 29 LEU B O 1
ATOM 1205 N N . HIS B 1 30 ? 9.148 -11.875 -10.719 1 89.88 30 HIS B N 1
ATOM 1206 C CA . HIS B 1 30 ? 10.43 -12.312 -11.273 1 89.88 30 HIS B CA 1
ATOM 1207 C C . HIS B 1 30 ? 11.234 -11.133 -11.797 1 89.88 30 HIS B C 1
ATOM 1209 O O . HIS B 1 30 ? 12.43 -11.008 -11.5 1 89.88 30 HIS B O 1
ATOM 1215 N N . SER B 1 31 ? 10.547 -10.336 -12.5 1 89.12 31 SER B N 1
ATOM 1216 C CA . SER B 1 31 ? 11.203 -9.156 -13.047 1 89.12 31 SER B CA 1
ATOM 1217 C C . SER B 1 31 ? 11.711 -8.242 -11.938 1 89.12 31 SER B C 1
ATOM 1219 O O . SER B 1 31 ? 12.812 -7.699 -12.031 1 89.12 31 SER B O 1
ATOM 1221 N N . HIS B 1 32 ? 10.867 -8.078 -10.93 1 82 32 HIS B N 1
ATOM 1222 C CA . HIS B 1 32 ? 11.227 -7.254 -9.781 1 82 32 HIS B CA 1
ATOM 1223 C C . HIS B 1 32 ? 12.453 -7.809 -9.07 1 82 32 HIS B C 1
ATOM 1225 O O . HIS B 1 32 ? 13.336 -7.051 -8.656 1 82 32 HIS B O 1
ATOM 1231 N N . LEU B 1 33 ? 12.508 -9.102 -8.945 1 81.88 33 LEU B N 1
ATOM 1232 C CA . LEU B 1 33 ? 13.586 -9.742 -8.195 1 81.88 33 LEU B CA 1
ATOM 1233 C C . LEU B 1 33 ? 14.867 -9.789 -9.016 1 81.88 33 LEU B C 1
ATOM 1235 O O . LEU B 1 33 ? 15.961 -9.57 -8.484 1 81.88 33 LEU B O 1
ATOM 1239 N N . VAL B 1 34 ? 14.781 -10.07 -10.25 1 81.62 34 VAL B N 1
ATOM 1240 C CA . VAL B 1 34 ? 15.938 -10.117 -11.133 1 81.62 34 VAL B CA 1
ATOM 1241 C C . VAL B 1 34 ? 16.641 -8.758 -11.133 1 81.62 34 VAL B C 1
ATOM 1243 O O . VAL B 1 34 ? 17.875 -8.688 -11.109 1 81.62 34 VAL B O 1
ATOM 1246 N N . SER B 1 35 ? 15.844 -7.695 -11.117 1 77.88 35 SER B N 1
ATOM 1247 C CA . SER B 1 35 ? 16.406 -6.348 -11.117 1 77.88 35 SER B CA 1
ATOM 1248 C C . SER B 1 35 ? 17.172 -6.074 -9.828 1 77.88 35 SER B C 1
ATOM 1250 O O . SER B 1 35 ? 18.047 -5.195 -9.797 1 77.88 35 SER B O 1
ATOM 1252 N N . ARG B 1 36 ? 16.891 -6.875 -8.867 1 75 36 ARG B N 1
ATOM 1253 C CA . ARG B 1 36 ? 17.562 -6.719 -7.578 1 75 36 ARG B CA 1
ATOM 1254 C C . ARG B 1 36 ? 18.625 -7.789 -7.383 1 75 36 ARG B C 1
ATOM 1256 O O . ARG B 1 36 ? 19.219 -7.898 -6.305 1 75 36 ARG B O 1
ATOM 1263 N N . GLY B 1 37 ? 18.891 -8.625 -8.445 1 75.75 37 GLY B N 1
ATOM 1264 C CA . GLY B 1 37 ? 19.922 -9.656 -8.406 1 75.75 37 GLY B CA 1
ATOM 1265 C C . GLY B 1 37 ? 19.484 -10.906 -7.676 1 75.75 37 GLY B C 1
ATOM 1266 O O . GLY B 1 37 ? 20.312 -11.695 -7.219 1 75.75 37 GLY B O 1
ATOM 1267 N N . LEU B 1 38 ? 18.156 -11.016 -7.496 1 77 38 LEU B N 1
ATOM 1268 C CA . LEU B 1 38 ? 17.594 -12.18 -6.816 1 77 38 LEU B CA 1
ATOM 1269 C C . LEU B 1 38 ? 16.828 -13.062 -7.789 1 77 38 LEU B C 1
ATOM 1271 O O . LEU B 1 38 ? 16.578 -12.656 -8.93 1 77 38 LEU B O 1
ATOM 1275 N N . GLY B 1 39 ? 16.609 -14.352 -7.348 1 80.25 39 GLY B N 1
ATOM 1276 C CA . GLY B 1 39 ? 15.844 -15.273 -8.172 1 80.25 39 GLY B CA 1
ATOM 1277 C C . GLY B 1 39 ? 14.578 -15.758 -7.492 1 80.25 39 GLY B C 1
ATOM 1278 O O . GLY B 1 39 ? 14.461 -15.711 -6.266 1 80.25 39 GLY B O 1
ATOM 1279 N N . LEU B 1 40 ? 13.656 -16.094 -8.305 1 85.12 40 LEU B N 1
ATOM 1280 C CA . LEU B 1 40 ? 12.383 -16.641 -7.84 1 85.12 40 LEU B CA 1
ATOM 1281 C C . LEU B 1 40 ? 12.336 -18.156 -7.996 1 85.12 40 LEU B C 1
ATOM 1283 O O . LEU B 1 40 ? 11.836 -18.656 -9 1 85.12 40 LEU B O 1
ATOM 1287 N N . CYS B 1 41 ? 12.828 -18.875 -7.066 1 83.62 4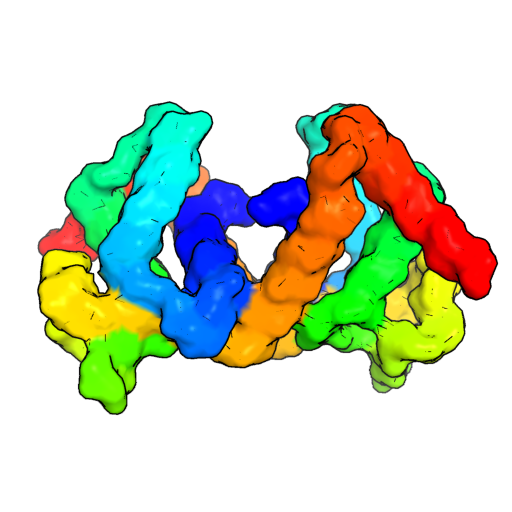1 CYS B N 1
ATOM 1288 C CA . CYS B 1 41 ? 12.797 -20.328 -7.109 1 83.62 41 CYS B CA 1
ATOM 1289 C C . CYS B 1 41 ? 11.477 -20.859 -6.566 1 83.62 41 CYS B C 1
ATOM 1291 O O . CYS B 1 41 ? 10.656 -20.109 -6.055 1 83.62 41 CYS B O 1
ATOM 1293 N N . ASP B 1 42 ? 11.289 -22.188 -6.648 1 85.38 42 ASP B N 1
ATOM 1294 C CA . ASP B 1 42 ? 10.023 -22.812 -6.27 1 85.38 42 ASP B CA 1
ATOM 1295 C C . ASP B 1 42 ? 9.758 -22.641 -4.773 1 85.38 42 ASP B C 1
ATOM 1297 O O . ASP B 1 42 ? 8.609 -22.438 -4.363 1 85.38 42 ASP B O 1
ATOM 1301 N N . GLY B 1 43 ? 10.758 -22.797 -4.004 1 85.06 43 GLY B N 1
ATOM 1302 C CA . GLY B 1 43 ? 10.609 -22.609 -2.566 1 85.06 43 GLY B CA 1
ATOM 1303 C C . GLY B 1 43 ? 10.164 -21.219 -2.182 1 85.06 43 GLY B C 1
ATOM 1304 O O . GLY B 1 43 ? 9.32 -21.047 -1.302 1 85.06 43 GLY B O 1
ATOM 1305 N N . VAL B 1 44 ? 10.703 -20.219 -2.852 1 84.25 44 VAL B N 1
ATOM 1306 C CA . VAL B 1 44 ? 10.359 -18.828 -2.592 1 84.25 44 VAL B CA 1
ATOM 1307 C C . VAL B 1 44 ? 8.922 -18.562 -3.031 1 84.25 44 VAL B C 1
ATOM 1309 O O . VAL B 1 44 ? 8.164 -17.906 -2.318 1 84.25 44 VAL B O 1
ATOM 1312 N N . LYS B 1 45 ? 8.562 -19.109 -4.125 1 89.75 45 LYS B N 1
ATOM 1313 C CA . LYS B 1 45 ? 7.199 -18.953 -4.613 1 89.75 45 LYS B CA 1
ATOM 1314 C C . LYS B 1 45 ? 6.191 -19.484 -3.604 1 89.75 45 LYS B C 1
ATOM 1316 O O . LYS B 1 45 ? 5.168 -18.859 -3.334 1 89.75 45 LYS B O 1
ATOM 1321 N N . LYS B 1 46 ? 6.504 -20.656 -3.137 1 90.19 46 LYS B N 1
ATOM 1322 C CA . LYS B 1 46 ? 5.613 -21.297 -2.172 1 90.19 46 LYS B CA 1
ATOM 1323 C C . LYS B 1 46 ? 5.469 -20.438 -0.911 1 90.19 46 LYS B C 1
ATOM 1325 O O . LYS B 1 46 ? 4.363 -20.266 -0.395 1 90.19 46 LYS B O 1
ATOM 1330 N N . ALA B 1 47 ? 6.578 -19.953 -0.447 1 87.62 47 ALA B N 1
ATOM 1331 C CA . ALA B 1 47 ? 6.555 -19.125 0.755 1 87.62 47 ALA B CA 1
ATOM 1332 C C . ALA B 1 47 ? 5.793 -17.812 0.513 1 87.62 47 ALA B C 1
ATOM 1334 O O . ALA B 1 47 ? 4.984 -17.406 1.346 1 87.62 47 ALA B O 1
ATOM 1335 N N . LEU B 1 48 ? 6.082 -17.203 -0.575 1 90.62 48 LEU B N 1
ATOM 1336 C CA . LEU B 1 48 ? 5.41 -15.961 -0.922 1 90.62 48 LEU B CA 1
ATOM 1337 C C . LEU B 1 48 ? 3.906 -16.172 -1.069 1 90.62 48 LEU B C 1
ATOM 1339 O O . LEU B 1 48 ? 3.109 -15.359 -0.61 1 90.62 48 LEU B O 1
ATOM 1343 N N . TRP B 1 49 ? 3.572 -17.266 -1.703 1 95.25 49 TRP B N 1
ATOM 1344 C CA . TRP B 1 49 ? 2.162 -17.562 -1.934 1 95.25 49 TRP B CA 1
ATOM 1345 C C . TRP B 1 49 ? 1.417 -17.734 -0.614 1 95.25 49 TRP B C 1
ATOM 1347 O O . TRP B 1 49 ? 0.313 -17.203 -0.445 1 95.25 49 TRP B O 1
ATOM 1357 N N . ALA B 1 50 ? 2.006 -18.453 0.279 1 92.62 50 ALA B N 1
ATOM 1358 C CA . ALA B 1 50 ? 1.406 -18.641 1.597 1 92.6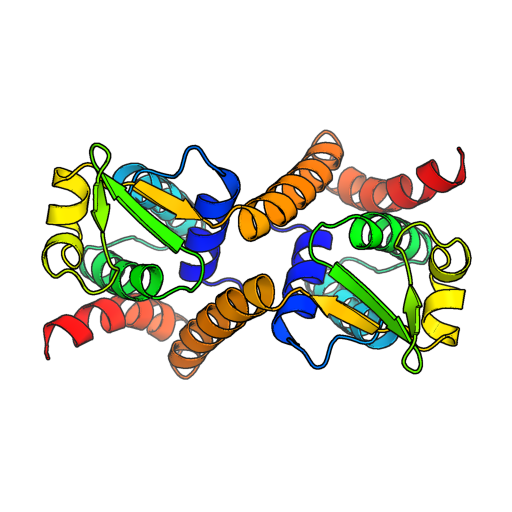2 50 ALA B CA 1
ATOM 1359 C C . ALA B 1 50 ? 1.154 -17.312 2.285 1 92.62 50 ALA B C 1
ATOM 1361 O O . ALA B 1 50 ? 0.141 -17.141 2.967 1 92.62 50 ALA B O 1
ATOM 1362 N N . ASN B 1 51 ? 2.078 -16.375 2.178 1 92.62 51 ASN B N 1
ATOM 1363 C CA . ASN B 1 51 ? 1.911 -15.039 2.758 1 92.62 51 ASN B CA 1
ATOM 1364 C C . ASN B 1 51 ? 0.804 -14.258 2.057 1 92.62 51 ASN B C 1
ATOM 1366 O O . ASN B 1 51 ? -0.029 -13.633 2.713 1 92.62 51 ASN B O 1
ATOM 1370 N N . ILE B 1 52 ? 0.784 -14.328 0.751 1 95.38 52 ILE B N 1
ATOM 1371 C CA . ILE B 1 52 ? -0.179 -13.57 -0.045 1 95.38 52 ILE B CA 1
ATOM 1372 C C . ILE B 1 52 ? -1.596 -14.039 0.282 1 95.38 52 ILE B C 1
ATOM 1374 O O . ILE B 1 52 ? -2.512 -13.227 0.401 1 95.38 52 ILE B O 1
ATOM 1378 N N . LEU B 1 53 ? -1.763 -15.312 0.503 1 96 53 LEU B N 1
ATOM 1379 C CA . LEU B 1 53 ? -3.066 -15.891 0.799 1 96 53 LEU B CA 1
ATOM 1380 C C . LEU B 1 53 ? -3.643 -15.312 2.086 1 96 53 LEU B C 1
ATOM 1382 O O . LEU B 1 53 ? -4.863 -15.242 2.25 1 96 53 LEU B O 1
ATOM 1386 N N . ASN B 1 54 ? -2.818 -14.742 2.877 1 93 54 ASN B N 1
ATOM 1387 C CA . ASN B 1 54 ? -3.279 -14.344 4.203 1 93 54 ASN B CA 1
ATOM 1388 C C . ASN B 1 54 ? -3.305 -12.82 4.352 1 93 54 ASN B C 1
ATOM 1390 O O . ASN B 1 54 ? -3.512 -12.305 5.449 1 93 54 ASN B O 1
ATOM 1394 N N . ILE B 1 55 ? -3.039 -12.148 3.361 1 94.19 55 ILE B N 1
ATOM 1395 C CA . ILE B 1 55 ? -3.125 -10.695 3.412 1 94.19 55 ILE B CA 1
ATOM 1396 C C . ILE B 1 55 ? -4.59 -10.258 3.412 1 94.19 55 ILE B C 1
ATOM 1398 O O . ILE B 1 55 ? -5.359 -10.656 2.535 1 94.19 55 ILE B O 1
ATOM 1402 N N . SER B 1 56 ? -4.926 -9.453 4.359 1 94.75 56 SER B N 1
ATOM 1403 C CA . SER B 1 56 ? -6.297 -8.961 4.457 1 94.75 56 SER B CA 1
ATOM 1404 C C . SER B 1 56 ? -6.676 -8.141 3.234 1 94.75 56 SER B C 1
ATOM 1406 O O . SER B 1 56 ? -5.863 -7.363 2.727 1 94.75 56 SER B O 1
ATOM 1408 N N . GLY B 1 57 ? -7.879 -8.305 2.756 1 95.25 57 GLY B N 1
ATOM 1409 C CA . GLY B 1 57 ? -8.406 -7.484 1.678 1 95.25 57 GLY B CA 1
ATOM 1410 C C . GLY B 1 57 ? -8.203 -8.102 0.307 1 95.25 57 GLY B C 1
ATOM 1411 O O . GLY B 1 57 ? -8.664 -7.559 -0.698 1 95.25 57 GLY B O 1
ATOM 1412 N N . LEU B 1 58 ? -7.516 -9.211 0.295 1 96.94 58 LEU B N 1
ATOM 1413 C CA . LEU B 1 58 ? -7.355 -9.922 -0.971 1 96.94 58 LEU B CA 1
ATOM 1414 C C . LEU B 1 58 ? -8.367 -11.055 -1.098 1 96.94 58 LEU B C 1
ATOM 1416 O O . LEU B 1 58 ? -8.664 -11.734 -0.116 1 96.94 58 LEU B O 1
ATOM 1420 N N . ARG B 1 59 ? -8.883 -11.164 -2.314 1 97.31 59 ARG B N 1
ATOM 1421 C CA . ARG B 1 59 ? -9.789 -12.258 -2.65 1 97.31 59 ARG B CA 1
ATOM 1422 C C . ARG B 1 59 ? -9.219 -13.109 -3.783 1 97.31 59 ARG B C 1
ATOM 1424 O O . ARG B 1 59 ? -8.398 -12.633 -4.574 1 97.31 59 ARG B O 1
ATOM 1431 N N . PHE B 1 60 ? -9.672 -14.273 -3.809 1 98.44 60 PHE B N 1
ATOM 1432 C CA . PHE B 1 60 ? -9.18 -15.25 -4.777 1 98.44 60 PHE B CA 1
ATOM 1433 C C . PHE B 1 60 ? -10.336 -15.828 -5.59 1 98.44 60 PHE B C 1
ATOM 1435 O O . PHE B 1 60 ? -11.289 -16.359 -5.027 1 98.44 60 PHE B O 1
ATOM 1442 N N . GLU B 1 61 ? -10.156 -15.672 -6.902 1 98.06 61 GLU B N 1
ATOM 1443 C CA . GLU B 1 61 ? -11.281 -16.047 -7.75 1 98.06 61 GLU B CA 1
ATOM 1444 C C . GLU B 1 61 ? -10.805 -16.797 -9 1 98.06 61 GLU B C 1
ATOM 1446 O O . GLU B 1 61 ? -9.734 -16.5 -9.523 1 98.06 61 GLU B O 1
ATOM 1451 N N . ALA B 1 62 ? -11.609 -17.734 -9.477 1 97.12 62 ALA B N 1
ATOM 1452 C CA . ALA B 1 62 ? -11.383 -18.453 -10.734 1 97.12 62 ALA B CA 1
ATOM 1453 C C . ALA B 1 62 ? -12.703 -18.922 -11.336 1 97.12 62 ALA B C 1
ATOM 1455 O O . ALA B 1 62 ? -13.547 -19.484 -10.641 1 97.12 62 ALA B O 1
ATOM 1456 N N . HIS B 1 63 ? -12.867 -18.594 -12.625 1 95.19 63 HIS B N 1
ATOM 1457 C CA . HIS B 1 63 ? -14.016 -19.078 -13.383 1 95.19 63 HIS B CA 1
ATOM 1458 C C . HIS B 1 63 ? -15.32 -18.75 -12.664 1 95.19 63 HIS B C 1
ATOM 1460 O O . HIS B 1 63 ? -16.188 -19.625 -12.523 1 95.19 63 HIS B O 1
ATOM 1466 N N . GLY B 1 64 ? -15.398 -17.562 -12.125 1 93.25 64 GLY B N 1
ATOM 1467 C CA . GLY B 1 64 ? -16.641 -17.078 -11.531 1 93.25 64 GLY B CA 1
ATOM 1468 C C . GLY B 1 64 ? -16.844 -17.562 -10.102 1 93.25 64 GLY B C 1
ATOM 1469 O O . GLY B 1 64 ? -17.859 -17.25 -9.484 1 93.25 64 GLY B O 1
ATOM 1470 N N . VAL B 1 65 ? -15.922 -18.359 -9.641 1 96 65 VAL B N 1
ATOM 1471 C CA . VAL B 1 65 ? -16.016 -18.891 -8.281 1 96 65 VAL B CA 1
ATOM 1472 C C . VAL B 1 65 ? -15.008 -18.188 -7.379 1 96 65 VAL B C 1
ATOM 1474 O O . VAL B 1 65 ? -13.867 -17.938 -7.789 1 96 65 VAL B O 1
ATOM 1477 N N . SER B 1 66 ? -15.516 -17.781 -6.16 1 96.44 66 SER B N 1
ATOM 1478 C CA . SER B 1 66 ? -14.625 -17.219 -5.145 1 96.44 66 SER B CA 1
ATOM 1479 C C . SER B 1 66 ? -14.156 -18.297 -4.164 1 96.44 66 SER B C 1
ATOM 1481 O O . SER B 1 66 ? -14.969 -19.094 -3.684 1 96.44 66 SER B O 1
ATOM 1483 N N . TYR B 1 67 ? -12.859 -18.25 -3.881 1 97.12 67 TYR B N 1
ATOM 1484 C CA . TYR B 1 67 ? -12.281 -19.25 -2.99 1 97.12 67 TYR B CA 1
ATOM 1485 C C . TYR B 1 67 ? -11.828 -18.609 -1.679 1 97.12 67 TYR B C 1
ATOM 1487 O O . TYR B 1 67 ? -11.258 -17.531 -1.674 1 97.12 67 TYR B O 1
ATOM 1495 N N . ASP B 1 68 ? -12.125 -19.312 -0.626 1 95.5 68 ASP B N 1
ATOM 1496 C CA . ASP B 1 68 ? -11.578 -18.922 0.67 1 95.5 68 ASP B CA 1
ATOM 1497 C C . ASP B 1 68 ? -10.07 -19.156 0.721 1 95.5 68 ASP B C 1
ATOM 1499 O O . ASP B 1 68 ? -9.57 -20.156 0.2 1 95.5 68 ASP B O 1
ATOM 1503 N N . SER B 1 69 ? -9.359 -18.266 1.39 1 94.56 69 SER B N 1
ATOM 1504 C CA . SER B 1 69 ? -7.91 -18.391 1.479 1 94.56 69 SER B CA 1
ATOM 1505 C C . SER B 1 69 ? -7.5 -19.688 2.148 1 94.56 69 SER B C 1
ATOM 1507 O O . SER B 1 69 ? -6.391 -20.188 1.935 1 94.56 69 SER B O 1
ATOM 1509 N N . GLY B 1 70 ? -8.406 -20.266 2.887 1 94.06 70 GLY B N 1
ATOM 1510 C CA . GLY B 1 70 ? -8.102 -21.516 3.57 1 94.06 70 GLY B CA 1
ATOM 1511 C C . GLY B 1 70 ? -8.398 -22.75 2.734 1 94.06 70 GLY B C 1
ATOM 1512 O O . GLY B 1 70 ? -8.109 -23.875 3.145 1 94.06 70 GLY B O 1
ATOM 1513 N N . TYR B 1 71 ? -8.969 -22.562 1.567 1 94.88 71 TYR B N 1
ATOM 1514 C CA . TYR B 1 71 ? -9.32 -23.688 0.704 1 94.88 71 TYR B CA 1
ATOM 1515 C C . TYR B 1 71 ? -8.062 -24.406 0.209 1 94.88 71 TYR B C 1
ATOM 1517 O O . TYR B 1 71 ? -7.215 -23.797 -0.448 1 94.88 71 TYR B O 1
ATOM 1525 N N . PRO B 1 72 ? -7.945 -25.656 0.46 1 93.38 72 PRO B N 1
ATOM 1526 C CA . PRO B 1 72 ? -6.703 -26.391 0.225 1 93.38 72 PRO B CA 1
ATOM 1527 C C . PRO B 1 72 ? -6.258 -26.344 -1.235 1 93.38 72 PRO B C 1
ATOM 1529 O O . PRO B 1 72 ? -5.055 -26.344 -1.519 1 93.38 72 PRO B O 1
ATOM 1532 N N . LYS B 1 73 ? -7.168 -26.359 -2.189 1 92.31 73 LYS B N 1
ATOM 1533 C CA . LYS B 1 73 ? -6.832 -26.438 -3.609 1 92.31 73 LYS B CA 1
ATOM 1534 C C . LYS B 1 73 ? -5.984 -25.234 -4.035 1 92.31 73 LYS B C 1
ATOM 1536 O O . LYS B 1 73 ? -5.164 -25.344 -4.949 1 92.31 73 LYS B O 1
ATOM 1541 N N . ILE B 1 74 ? -6.172 -24.125 -3.305 1 96 74 ILE B N 1
ATOM 1542 C CA . ILE B 1 74 ? -5.453 -22.953 -3.809 1 96 74 ILE B CA 1
ATOM 1543 C C . ILE B 1 74 ? -4.18 -22.75 -2.99 1 96 74 ILE B C 1
ATOM 1545 O O . ILE B 1 74 ? -3.453 -21.766 -3.201 1 96 74 ILE B O 1
ATOM 1549 N N . HIS B 1 75 ? -3.814 -23.609 -2.117 1 94.94 75 HIS B N 1
ATOM 1550 C CA . HIS B 1 75 ? -2.584 -23.5 -1.34 1 94.94 75 HIS B CA 1
ATOM 1551 C C . HIS B 1 75 ? -1.368 -23.891 -2.178 1 94.94 75 HIS B C 1
ATOM 1553 O O . HIS B 1 75 ? -0.246 -23.484 -1.871 1 94.94 75 HIS B O 1
ATOM 1559 N N . SER B 1 76 ? -1.653 -24.688 -3.178 1 94.69 76 SER B N 1
ATOM 1560 C CA . SER B 1 76 ? -0.586 -25.078 -4.094 1 94.69 76 SER B CA 1
ATOM 1561 C C . SER B 1 76 ? -0.406 -24.047 -5.199 1 94.69 76 SER B C 1
ATOM 1563 O O . SER B 1 76 ? -1.363 -23.688 -5.895 1 94.69 76 SER B O 1
ATOM 1565 N N . VAL B 1 77 ? 0.825 -23.609 -5.301 1 95.25 77 VAL B N 1
ATOM 1566 C CA . VAL B 1 77 ? 1.129 -22.641 -6.352 1 95.25 77 VAL B CA 1
ATOM 1567 C C . VAL B 1 77 ? 0.744 -23.219 -7.711 1 95.25 77 VAL B C 1
ATOM 1569 O O . VAL B 1 77 ? 0.062 -22.562 -8.5 1 95.25 77 VAL B O 1
ATOM 1572 N N . ASP B 1 78 ? 1.167 -24.438 -7.953 1 95.69 78 ASP B N 1
ATOM 1573 C CA . ASP B 1 78 ? 0.91 -25.094 -9.234 1 95.69 78 ASP B CA 1
ATOM 1574 C C . ASP B 1 78 ? -0.589 -25.203 -9.5 1 95.69 78 ASP B C 1
ATOM 1576 O O . ASP B 1 78 ? -1.051 -24.938 -10.609 1 95.69 78 ASP B O 1
ATOM 1580 N N . GLU B 1 79 ? -1.305 -25.609 -8.508 1 96.06 79 GLU B N 1
ATOM 1581 C CA . GLU B 1 79 ? -2.744 -25.781 -8.672 1 96.06 79 GLU B CA 1
ATOM 1582 C C . GLU B 1 79 ? -3.443 -24.453 -8.906 1 96.06 79 GLU B C 1
ATOM 1584 O O . GLU B 1 79 ? -4.398 -24.359 -9.68 1 96.06 79 GLU B O 1
ATOM 1589 N N . SER B 1 80 ? -3.01 -23.469 -8.203 1 97.38 80 SER B N 1
ATOM 1590 C CA . SER B 1 80 ? -3.576 -22.141 -8.398 1 97.38 80 SER B CA 1
ATOM 1591 C C . SER B 1 80 ? -3.373 -21.656 -9.828 1 97.38 80 SER B C 1
ATOM 1593 O O . SER B 1 80 ? -4.246 -20.984 -10.391 1 97.38 80 SER B O 1
ATOM 1595 N N . GLU B 1 81 ? -2.215 -21.891 -10.375 1 96.5 81 GLU B N 1
ATOM 1596 C CA . GLU B 1 81 ? -1.931 -21.5 -11.75 1 96.5 81 GLU B CA 1
ATOM 1597 C C . GLU B 1 81 ? -2.783 -22.297 -12.734 1 96.5 81 GLU B C 1
ATOM 1599 O O . GLU B 1 81 ? -3.287 -21.75 -13.719 1 96.5 81 GLU B O 1
ATOM 1604 N N . ARG B 1 82 ? -2.936 -23.578 -12.438 1 95.75 82 ARG B N 1
ATOM 1605 C CA . ARG B 1 82 ? -3.744 -24.438 -13.305 1 95.75 82 ARG B CA 1
ATOM 1606 C C . ARG B 1 82 ? -5.203 -24 -13.297 1 95.75 82 ARG B C 1
ATOM 1608 O O . ARG B 1 82 ? -5.879 -24.062 -14.328 1 95.75 82 ARG B O 1
ATOM 1615 N N . LEU B 1 83 ? -5.656 -23.547 -12.164 1 96 83 LEU B N 1
ATOM 1616 C CA . LEU B 1 83 ? -7.023 -23.078 -12 1 96 83 LEU B CA 1
ATOM 1617 C C . LEU B 1 83 ? -7.211 -21.719 -12.648 1 96 83 LEU B C 1
ATOM 1619 O O . LEU B 1 83 ? -8.328 -21.188 -12.695 1 96 83 LEU B O 1
ATOM 1623 N N . GLU B 1 84 ? -6.074 -21.109 -13.125 1 96.88 84 GLU B N 1
ATOM 1624 C CA . GLU B 1 84 ? -6.098 -19.734 -13.625 1 96.88 84 GLU B CA 1
ATOM 1625 C C . GLU B 1 84 ? -6.637 -18.781 -12.57 1 96.88 84 GLU B C 1
ATOM 1627 O O . GLU B 1 84 ? -7.48 -17.922 -12.875 1 96.88 84 GLU B O 1
ATOM 1632 N N . LEU B 1 85 ? -6.266 -18.984 -11.383 1 98.12 85 LEU B N 1
ATOM 1633 C CA . LEU B 1 85 ? -6.711 -18.188 -10.242 1 98.12 85 LEU B CA 1
ATOM 1634 C C . LEU B 1 85 ? -6.297 -16.734 -10.398 1 98.12 85 LEU B C 1
ATOM 1636 O O . LEU B 1 85 ? -5.176 -16.438 -10.82 1 98.12 85 LEU B O 1
ATOM 1640 N N . LYS B 1 86 ? -7.238 -15.828 -10.016 1 98.25 86 LYS B N 1
ATOM 1641 C CA . LYS B 1 86 ? -6.98 -14.391 -9.969 1 98.25 86 LYS B CA 1
ATOM 1642 C C . LYS B 1 86 ? -7.039 -13.867 -8.539 1 98.25 86 LYS B C 1
ATOM 1644 O O . LYS B 1 86 ? -7.879 -14.305 -7.746 1 98.25 86 LYS B O 1
ATOM 1649 N N . ILE B 1 87 ? -6.152 -12.984 -8.266 1 98.56 87 ILE B N 1
ATOM 1650 C CA . ILE B 1 87 ? -6.168 -12.266 -6.996 1 98.56 87 ILE B CA 1
ATOM 1651 C C . ILE B 1 87 ? -6.812 -10.891 -7.188 1 98.56 87 ILE B C 1
ATOM 1653 O O . ILE B 1 87 ? -6.41 -10.133 -8.07 1 98.56 87 ILE B O 1
ATOM 1657 N N . VAL B 1 88 ? -7.801 -10.609 -6.387 1 97.38 88 VAL B N 1
ATOM 1658 C CA . VAL B 1 88 ? -8.5 -9.336 -6.496 1 97.38 88 VAL B CA 1
ATOM 1659 C C . VAL B 1 88 ? -8.422 -8.594 -5.168 1 97.38 88 VAL B C 1
ATOM 1661 O O . VAL B 1 88 ? -8.758 -9.141 -4.117 1 97.38 88 VAL B O 1
ATOM 1664 N N . ALA B 1 89 ? -7.875 -7.395 -5.207 1 96.88 89 ALA B N 1
ATOM 1665 C CA . ALA B 1 89 ? -7.855 -6.559 -4.012 1 96.88 89 ALA B CA 1
ATOM 1666 C C . ALA B 1 89 ? -9.203 -5.863 -3.807 1 96.88 89 ALA B C 1
ATOM 1668 O O . ALA B 1 89 ? -9.883 -5.523 -4.773 1 96.88 89 ALA B O 1
ATOM 1669 N N . ALA B 1 90 ? -9.594 -5.719 -2.574 1 95.5 90 ALA B N 1
ATOM 1670 C CA . ALA B 1 90 ? -10.781 -4.934 -2.26 1 95.5 90 ALA B CA 1
ATOM 1671 C C . ALA B 1 90 ? -10.711 -3.551 -2.904 1 95.5 90 ALA B C 1
ATOM 1673 O O . ALA B 1 90 ? -9.633 -2.977 -3.045 1 95.5 90 ALA B O 1
ATOM 1674 N N . GLU B 1 91 ? -11.812 -3.018 -3.223 1 94.06 91 GLU B N 1
ATOM 1675 C CA . GLU B 1 91 ? -11.914 -1.771 -3.977 1 94.06 91 GLU B CA 1
ATOM 1676 C C . GLU B 1 91 ? -11.188 -0.634 -3.262 1 94.06 91 GLU B C 1
ATOM 1678 O O . GLU B 1 91 ? -10.5 0.165 -3.898 1 94.06 91 GLU B O 1
ATOM 1683 N N . HIS B 1 92 ? -11.391 -0.51 -2.002 1 91.44 92 HIS B N 1
ATOM 1684 C CA . HIS B 1 92 ? -10.812 0.595 -1.25 1 91.44 92 HIS B CA 1
ATOM 1685 C C . HIS B 1 92 ? -9.289 0.513 -1.241 1 91.44 92 HIS B C 1
ATOM 1687 O O . HIS B 1 92 ? -8.609 1.539 -1.175 1 91.44 92 HIS B O 1
ATOM 1693 N N . LEU B 1 93 ? -8.75 -0.691 -1.338 1 93 93 LEU B N 1
ATOM 1694 C CA . LEU B 1 93 ? -7.305 -0.872 -1.438 1 93 93 LEU B CA 1
ATOM 1695 C C . LEU B 1 93 ? -6.797 -0.42 -2.803 1 93 93 LEU B C 1
ATOM 1697 O O . LEU B 1 93 ? -5.754 0.235 -2.895 1 93 93 LEU B O 1
ATOM 1701 N N . CYS B 1 94 ? -7.551 -0.63 -3.805 1 93.94 94 CYS B N 1
ATOM 1702 C CA . CYS B 1 94 ? -7.156 -0.312 -5.172 1 93.94 94 CYS B CA 1
ATOM 1703 C C . CYS B 1 94 ? -7.234 1.188 -5.43 1 93.94 94 CYS B C 1
ATOM 1705 O O . CYS B 1 94 ? -6.387 1.749 -6.125 1 93.94 94 CYS B O 1
ATOM 1707 N N . ASN B 1 95 ? -8.258 1.789 -4.906 1 93.56 95 ASN B N 1
ATOM 1708 C CA . ASN B 1 95 ? -8.484 3.207 -5.16 1 93.56 95 ASN B CA 1
ATOM 1709 C C . ASN B 1 95 ? -7.285 4.051 -4.727 1 93.56 95 ASN B C 1
ATOM 1711 O O . ASN B 1 95 ? -6.816 4.906 -5.48 1 93.56 95 ASN B O 1
ATOM 1715 N N . SER B 1 96 ? -6.766 3.826 -3.572 1 92.5 96 SER B N 1
ATOM 1716 C CA . SER B 1 96 ? -5.629 4.602 -3.086 1 92.5 96 SER B CA 1
ATOM 1717 C C . SER B 1 96 ? -4.387 4.352 -3.936 1 92.5 96 SER B C 1
ATOM 1719 O O . SER B 1 96 ? -3.668 5.289 -4.285 1 92.5 96 SER B O 1
ATOM 1721 N N . PHE B 1 97 ? -4.176 3.109 -4.367 1 91.38 97 PHE B N 1
ATOM 1722 C CA . PHE B 1 97 ? -2.986 2.77 -5.137 1 91.38 97 PHE B CA 1
ATOM 1723 C C . PHE B 1 97 ? -3.07 3.342 -6.547 1 91.38 97 PHE B C 1
ATOM 1725 O O . PHE B 1 97 ? -2.068 3.811 -7.09 1 91.38 97 PHE B O 1
ATOM 1732 N N . VAL B 1 98 ? -4.23 3.285 -7.086 1 88.56 98 VAL B N 1
ATOM 1733 C CA . VAL B 1 98 ? -4.422 3.838 -8.422 1 88.56 98 VAL B CA 1
ATOM 1734 C C . VAL B 1 98 ? -4.156 5.344 -8.406 1 88.56 98 VAL B C 1
ATOM 1736 O O . VAL B 1 98 ? -3.498 5.875 -9.297 1 88.56 98 VAL B O 1
ATOM 1739 N N . GLU B 1 99 ? -4.656 5.984 -7.383 1 89.5 99 GLU B N 1
ATOM 1740 C CA . GLU B 1 99 ? -4.418 7.418 -7.246 1 89.5 99 GLU B CA 1
ATOM 1741 C C . GLU B 1 99 ? -2.93 7.715 -7.078 1 89.5 99 GLU B C 1
ATOM 1743 O O . GLU B 1 99 ? -2.402 8.641 -7.703 1 89.5 99 GLU B O 1
ATOM 1748 N N . ILE B 1 100 ? -2.312 6.988 -6.273 1 90.06 100 ILE B N 1
ATOM 1749 C CA . ILE B 1 100 ? -0.891 7.188 -6.02 1 90.06 100 ILE B CA 1
ATOM 1750 C C . ILE B 1 100 ? -0.097 6.918 -7.297 1 90.06 100 ILE B C 1
ATOM 1752 O O . ILE B 1 100 ? 0.845 7.648 -7.613 1 90.06 100 ILE B O 1
ATOM 1756 N N . TYR B 1 101 ? -0.479 5.887 -8.016 1 84.56 101 TYR B N 1
ATOM 1757 C CA . TYR B 1 101 ? 0.166 5.59 -9.297 1 84.56 101 TYR B CA 1
ATOM 1758 C C . TYR B 1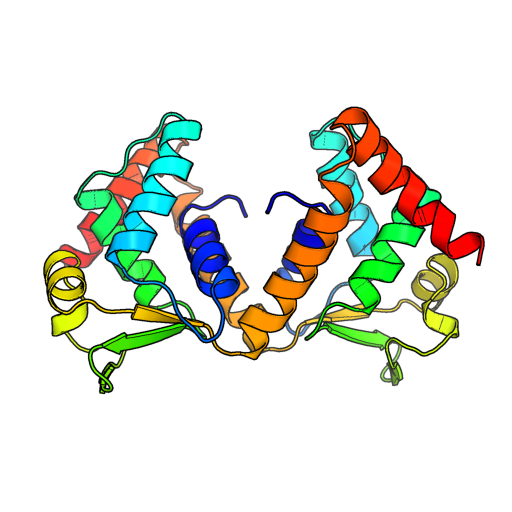 101 ? -0.028 6.73 -10.281 1 84.56 101 TYR B C 1
ATOM 1760 O O . TYR B 1 101 ? 0.886 7.066 -11.039 1 84.56 101 TYR B O 1
ATOM 1768 N N . ASP B 1 102 ? -1.247 7.277 -10.328 1 85.19 102 ASP B N 1
ATOM 1769 C CA . ASP B 1 102 ? -1.545 8.398 -11.219 1 85.19 102 ASP B CA 1
ATOM 1770 C C . ASP B 1 102 ? -0.694 9.617 -10.875 1 85.19 102 ASP B C 1
ATOM 1772 O O . ASP B 1 102 ? -0.23 10.328 -11.766 1 85.19 102 ASP B O 1
ATOM 1776 N N . ILE B 1 103 ? -0.527 9.828 -9.633 1 83.62 103 ILE B N 1
ATOM 1777 C CA . ILE B 1 103 ? 0.309 10.93 -9.18 1 83.62 103 ILE B CA 1
ATOM 1778 C C . ILE B 1 103 ? 1.748 10.719 -9.641 1 83.62 103 ILE B C 1
ATOM 1780 O O . ILE B 1 103 ? 2.377 11.633 -10.18 1 83.62 103 ILE B O 1
ATOM 1784 N N . LYS B 1 104 ? 2.215 9.516 -9.5 1 81.44 104 LYS B N 1
ATOM 1785 C CA . LYS B 1 104 ? 3.564 9.172 -9.945 1 81.44 104 LYS B CA 1
ATOM 1786 C C . LYS B 1 104 ? 3.711 9.352 -11.453 1 81.44 104 LYS B C 1
ATOM 1788 O O . LYS B 1 104 ? 4.719 9.883 -11.922 1 81.44 104 LYS B O 1
ATOM 1793 N N . ALA B 1 105 ? 2.725 8.836 -12.117 1 81.94 105 ALA B N 1
ATOM 1794 C CA . ALA B 1 105 ? 2.752 8.906 -13.578 1 81.94 105 ALA B CA 1
ATOM 1795 C C . ALA B 1 105 ? 2.742 10.352 -14.062 1 81.94 105 ALA B C 1
ATOM 1797 O O . ALA B 1 105 ? 3.332 10.672 -15.094 1 81.94 105 ALA B O 1
ATOM 1798 N N . SER B 1 106 ? 2.027 11.156 -13.406 1 78 106 SER B N 1
ATOM 1799 C CA . SER B 1 106 ? 1.943 12.562 -13.781 1 78 106 SER B CA 1
ATOM 1800 C C . SER B 1 106 ? 3.309 13.242 -13.703 1 78 106 SER B C 1
ATOM 1802 O O . SER B 1 106 ? 3.555 14.242 -14.383 1 78 106 SER B O 1
ATOM 1804 N N . TYR B 1 107 ? 4.293 12.578 -12.992 1 72.19 107 TYR B N 1
ATOM 1805 C CA . TYR B 1 107 ? 5.633 13.141 -12.852 1 72.19 107 TYR B CA 1
ATOM 1806 C C . TYR B 1 107 ? 6.621 12.438 -13.773 1 72.19 107 TYR B C 1
ATOM 1808 O O . TYR B 1 107 ? 7.773 12.859 -13.898 1 72.19 107 TYR B O 1
ATOM 1816 N N . ALA B 1 108 ? 6.348 11.188 -14.289 1 68.56 108 ALA B N 1
ATOM 1817 C CA . ALA B 1 108 ? 7.223 10.344 -15.094 1 68.56 108 ALA B CA 1
ATOM 1818 C C . ALA B 1 108 ? 7.754 11.109 -16.312 1 68.56 108 ALA B C 1
ATOM 1820 O O . ALA B 1 108 ? 8.859 10.844 -16.781 1 68.56 108 ALA B O 1
ATOM 1821 N N . GLY B 1 109 ? 7.066 11.859 -17.125 1 61.12 109 GLY B N 1
ATOM 1822 C CA . GLY B 1 109 ? 7.633 12.586 -18.25 1 61.12 109 GLY B CA 1
ATOM 1823 C C . GLY B 1 109 ? 8.711 13.57 -17.844 1 61.12 109 GLY B C 1
ATOM 1824 O O . GLY B 1 109 ? 9.367 14.164 -18.703 1 61.12 109 GLY B O 1
ATOM 1825 N N . ILE B 1 110 ? 8.828 13.688 -16.75 1 57.59 110 ILE B N 1
ATOM 1826 C CA . ILE B 1 110 ? 9.797 14.672 -16.281 1 57.59 110 ILE B CA 1
ATOM 1827 C C . ILE B 1 110 ? 11.094 13.977 -15.875 1 57.59 110 ILE B C 1
ATOM 1829 O O . ILE B 1 110 ? 11.062 12.883 -15.312 1 57.59 110 ILE B O 1
ATOM 1833 N N . SER B 1 111 ? 12.266 14.258 -16.5 1 55.06 111 SER B N 1
ATOM 1834 C CA . SER B 1 111 ? 13.57 13.656 -16.219 1 55.06 111 SER B CA 1
ATOM 1835 C C . SER B 1 111 ? 13.742 13.406 -14.727 1 55.06 111 SER B C 1
ATOM 1837 O O . SER B 1 111 ? 13.078 14.031 -13.898 1 55.06 111 SER B O 1
ATOM 1839 N N . GLN B 1 112 ? 14.57 12.352 -14.43 1 53.38 112 GLN B N 1
ATOM 1840 C CA . GLN B 1 112 ? 14.742 11.992 -13.023 1 53.38 112 GLN B CA 1
ATOM 1841 C C . GLN B 1 112 ? 15.125 13.211 -12.188 1 53.38 112 GLN B C 1
ATOM 1843 O O . GLN B 1 112 ? 14.539 13.453 -11.125 1 53.38 112 GLN B O 1
ATOM 1848 N N . PRO B 1 113 ? 16.188 13.898 -12.586 1 54.25 113 PRO B N 1
ATOM 1849 C CA . PRO B 1 113 ? 16.484 15.133 -11.852 1 54.25 113 PRO B CA 1
ATOM 1850 C C . PRO B 1 113 ? 15.32 16.109 -11.844 1 54.25 113 PRO B C 1
ATOM 1852 O O . PRO B 1 113 ? 15.07 16.781 -10.836 1 54.25 113 PRO B O 1
ATOM 1855 N N . GLN B 1 114 ? 14.656 16.188 -12.969 1 53.38 114 GLN B N 1
ATOM 1856 C CA . GLN B 1 114 ? 13.492 17.062 -13.117 1 53.38 114 GLN B CA 1
ATOM 1857 C C . GLN B 1 114 ? 12.312 16.547 -12.297 1 53.38 114 GLN B C 1
ATOM 1859 O O . GLN B 1 114 ? 11.609 17.328 -11.656 1 53.38 114 GLN B O 1
ATOM 1864 N N . ARG B 1 115 ? 12.109 15.312 -12.352 1 55.75 115 ARG B N 1
ATOM 1865 C CA . ARG B 1 115 ? 11.07 14.711 -11.523 1 55.75 115 ARG B CA 1
ATOM 1866 C C . ARG B 1 115 ? 11.297 15.031 -10.047 1 55.75 115 ARG B C 1
ATOM 1868 O O . ARG B 1 115 ? 10.352 15.367 -9.328 1 55.75 115 ARG B O 1
ATOM 1875 N N . ARG B 1 116 ? 12.547 14.805 -9.773 1 54.06 116 ARG B N 1
ATOM 1876 C CA . ARG B 1 116 ? 12.914 15.211 -8.422 1 54.06 116 ARG B CA 1
ATOM 1877 C C . ARG B 1 116 ? 12.688 16.703 -8.219 1 54.06 116 ARG B C 1
ATOM 1879 O O . ARG B 1 116 ? 12.234 17.125 -7.152 1 54.06 116 ARG B O 1
ATOM 1886 N N . ALA B 1 117 ? 13.125 17.484 -9.352 1 53.5 117 ALA B N 1
ATOM 1887 C CA . ALA B 1 117 ? 12.883 18.938 -9.336 1 53.5 117 ALA B CA 1
ATOM 1888 C C . ALA B 1 117 ? 11.391 19.234 -9.367 1 53.5 117 ALA B C 1
ATOM 1890 O O . ALA B 1 117 ? 10.93 20.141 -8.672 1 53.5 117 ALA B O 1
ATOM 1891 N N . LEU B 1 118 ? 10.703 18.531 -10.195 1 54.53 118 LEU B N 1
ATOM 1892 C CA . LEU B 1 118 ? 9.273 18.734 -10.383 1 54.53 118 LEU B CA 1
ATOM 1893 C C . LEU B 1 118 ? 8.492 18.281 -9.148 1 54.53 118 LEU B C 1
ATOM 1895 O O . LEU B 1 118 ? 7.512 18.922 -8.766 1 54.53 118 LEU B O 1
ATOM 1899 N N . GLU B 1 119 ? 8.883 17.141 -8.758 1 53 119 GLU B N 1
ATOM 1900 C CA . GLU B 1 119 ? 8.359 16.781 -7.441 1 53 119 GLU B CA 1
ATOM 1901 C C . GLU B 1 119 ? 8.523 17.922 -6.445 1 53 119 GLU B C 1
ATOM 1903 O O . GLU B 1 119 ? 7.621 18.188 -5.652 1 53 119 GLU B O 1
ATOM 1908 N N . ARG B 1 120 ? 9.633 18.609 -6.723 1 50.75 120 ARG B N 1
ATOM 1909 C CA . ARG B 1 120 ? 9.883 19.844 -5.984 1 50.75 120 ARG B CA 1
ATOM 1910 C C . ARG B 1 120 ? 8.984 20.969 -6.492 1 50.75 120 ARG B C 1
ATOM 1912 O O . ARG B 1 120 ? 8.461 21.75 -5.699 1 50.75 120 ARG B O 1
ATOM 1919 N N . LEU B 1 121 ? 8.953 21.094 -7.84 1 47.62 121 LEU B N 1
ATOM 1920 C CA . LEU B 1 121 ? 8.219 22.188 -8.461 1 47.62 121 LEU B CA 1
ATOM 1921 C C . LEU B 1 121 ? 6.715 21.953 -8.383 1 47.62 121 LEU B C 1
ATOM 1923 O O . LEU B 1 121 ? 5.941 22.891 -8.219 1 47.62 121 LEU B O 1
ATOM 1927 N N . ALA B 1 122 ? 6.238 20.844 -8.711 1 46.81 122 ALA B N 1
ATOM 1928 C CA . ALA B 1 122 ? 4.805 20.578 -8.648 1 46.81 122 ALA B CA 1
ATOM 1929 C C . ALA B 1 122 ? 4.211 21.062 -7.332 1 46.81 122 ALA B C 1
ATOM 1931 O O . ALA B 1 122 ? 3.09 21.562 -7.297 1 46.81 122 ALA B O 1
ATOM 1932 N N . ILE B 1 123 ? 4.828 21 -6.352 1 43.41 123 ILE B N 1
ATOM 1933 C CA . ILE B 1 123 ? 4.434 21.641 -5.105 1 43.41 123 ILE B CA 1
ATOM 1934 C C . ILE B 1 123 ? 4.262 23.141 -5.336 1 43.41 123 ILE B C 1
ATOM 1936 O O . ILE B 1 123 ? 3.307 23.75 -4.844 1 43.41 123 ILE B O 1
ATOM 1940 N N . ALA B 1 124 ? 5.035 23.719 -6.191 1 39.28 124 ALA B N 1
ATOM 1941 C CA . ALA B 1 124 ? 5.004 25.156 -6.438 1 39.28 124 ALA B CA 1
ATOM 1942 C C . ALA B 1 124 ? 3.809 25.531 -7.309 1 39.28 124 ALA B C 1
ATOM 1944 O O . ALA B 1 124 ? 3.227 26.609 -7.141 1 39.28 124 ALA B O 1
ATOM 1945 N N . ARG B 1 125 ? 3.502 24.734 -8.281 1 40.06 125 ARG B N 1
ATOM 1946 C CA . ARG B 1 125 ? 2.492 25.188 -9.234 1 40.06 125 ARG B CA 1
ATOM 1947 C C . ARG B 1 125 ? 1.131 25.328 -8.57 1 40.06 125 ARG B C 1
ATOM 1949 O O . ARG B 1 125 ? 0.262 26.047 -9.062 1 40.06 125 ARG B O 1
ATOM 1956 N N . PHE B 1 126 ? 0.716 24.516 -7.723 1 36.66 126 PHE B N 1
ATOM 1957 C CA . PHE B 1 126 ? -0.591 24.781 -7.133 1 36.66 126 PHE B CA 1
ATOM 1958 C C . PHE B 1 126 ? -0.576 26.078 -6.336 1 36.66 126 PHE B C 1
ATOM 1960 O O . PHE B 1 126 ? -1.632 26.625 -6.008 1 36.66 126 PHE B O 1
ATOM 1967 N N . ALA B 1 127 ? 0.432 26.656 -5.996 1 35.78 127 ALA B N 1
ATOM 1968 C CA . ALA B 1 127 ? 0.483 28.016 -5.434 1 35.78 127 ALA B CA 1
ATOM 1969 C C . ALA B 1 127 ? 0.156 29.062 -6.496 1 35.78 127 ALA B C 1
ATOM 1971 O O . ALA B 1 127 ? -0.138 30.203 -6.168 1 35.78 127 ALA B O 1
ATOM 1972 N N . SER B 1 128 ? 0.381 28.672 -7.66 1 32.5 128 SER B N 1
ATOM 1973 C CA . SER B 1 128 ? 0.181 29.734 -8.648 1 32.5 128 SER B CA 1
ATOM 1974 C C . SER B 1 128 ? -1.271 29.781 -9.109 1 32.5 128 SER B C 1
ATOM 1976 O O . SER B 1 128 ? -1.646 30.656 -9.891 1 32.5 128 SER B O 1
ATOM 1978 N N . THR B 1 129 ? -2.037 28.719 -8.844 1 35.84 129 THR B N 1
ATOM 1979 C CA . THR B 1 129 ? -3.371 29.078 -9.312 1 35.84 129 THR B CA 1
ATOM 1980 C C . THR B 1 129 ? -4.172 29.75 -8.203 1 35.84 129 THR B C 1
ATOM 1982 O O . THR B 1 129 ? -4.066 29.375 -7.035 1 35.84 129 THR B O 1
#

Solvent-accessible surface area (backbone atoms only — not comparable to full-atom values): 13670 Å² total; per-residue (Å²): 124,89,40,72,65,45,51,50,51,51,56,25,19,65,41,24,88,77,27,33,42,48,64,57,50,52,53,52,49,38,54,57,31,45,77,71,77,42,81,77,49,71,40,25,49,45,26,50,48,59,53,57,53,66,38,59,57,57,43,37,34,35,93,93,40,79,51,60,70,80,41,68,69,60,71,37,65,67,46,24,46,72,56,56,26,24,37,30,32,39,66,72,55,13,51,27,45,45,50,47,49,50,55,48,54,74,38,60,87,36,53,71,73,41,24,58,45,36,52,27,41,57,21,49,53,66,70,68,104,123,89,39,72,66,45,50,51,51,51,57,26,19,64,43,25,88,78,28,33,42,48,62,56,50,52,55,54,49,40,55,57,32,46,77,70,76,41,82,78,47,71,47,29,48,46,23,50,49,60,53,57,54,65,38,58,57,58,42,39,34,34,95,93,39,78,51,60,70,81,41,69,70,62,70,36,65,69,47,25,46,73,58,56,26,23,37,28,33,39,66,71,56,13,51,29,44,45,51,48,49,50,56,48,54,73,39,59,89,37,53,70,72,41,25,58,44,34,54,31,39,56,16,44,54,66,70,71,105

Sequence (258 aa):
MDSIVHAAFEEVCSHGATGLAVTTLWTSLHSHLVSRGLGLCDGVKKALWANILNISGLRFEAHGVSYDSGYPKIHSVDESERLELKIVAAEHLCNSFVEIYDIKASYAGISQPQRRALERLAIARFASTMDSIVHAAFEEVCSHGATGLAVTTLWTSLHSHLVSRGLGLCDGVKKALWANILNISGLRFEAHGVSYDSGYPKIHSVDESERLELKIVAAEHLCNSFVEIYDIKASYAGISQPQRRALERLAIARFAST

InterPro domains:
  IPR044210 Transcription factor Tfc3-like [PTHR15180] (1-126)
  IPR056428 General transcription factor 3C polypeptide 1, winged-helix domain [PF23704] (1-101)

Secondary structure (DSSP, 8-state):
---HHHHHHHHHHHHGGG-EEHHHHHHHHHHHHHTTT----HHHHHHHHHHHHTSTTEEEEETTEEE-TT-GGGTSHHHHHHTT-EEEE-HHHHHHHHHHHHHHHHHHTS-HHHHHHHHHHHHHHHHH-/---HHHHHHHHHHHHGGG-EEHHHHHHHHHHHHHTTT----HHHHHHHHHHHHTSTTEEEEETTEEE-TT-GGGTSHHHHHHTT-EEEE-HHHHHHHHHHHHHHHHHHTS-HHHHHHHHHHHHHHTTT-

pLDDT: mean 83.91, std 17.38, range [32.5, 98.56]